Protein AF-A0A6B2G6W5-F1 (afdb_monomer_lite)

Radius of gyration: 38.02 Å; chains: 1; bounding box: 84×86×73 Å

Sequence (196 aa):
KAVSGEEGSFRAKFEDKVLISDIVSLRTWGGVVIPKLYNPVLNLLLPFVDRLGWSGMKTTFELRQQLDIPNQANVDSLYKPVDRVPLKFAPFKIPQKLVKQLPFSARPKNVLKSKLKEKRPKLVEGSDKKAISLINELSVIQNDLFITRITKRKQQAEECKLKAKKIEEEQMKKRKINQKKVFKNHLNHSHSKKIV

InterPro domains:
  IPR039761 Ribosome biogenesis protein Bms1/Tsr1 [PTHR12858] (4-179)

Organism: Myxobolus squamalis (NCBI:txid59785)

Secondary structure (DSSP, 8-state):
-B-SSSTT-B----SS---TT-----------PPP-------GGGS-TTTTT----PPPHHHHHHHTT------TTTS------PPP-PPPP---HHHHHHS-TTTS--------S---------HHHHHHHHHHHHHHHHHHHHHHHHHHHHHHHHHHHHHHHHHHHHHHHHHHHHHHHHHHHHHHHHHHHTT--

pLDDT: mean 89.36, std 10.63, range [42.34, 97.94]

Foldseek 3Di:
DDDPDDPPDDDDDDPDDDDPPDDDDDDDDDDDDDDDDDDDQCLVVDDPVCSVVDDDDDDPVRVCVVVVPDDDDDPVPDDDDDDDDDDDDDDDDDPPVVLVVDDPVPRPDPPPVPVPDPDPDDDADPVRVVVVVVVVVVVVVVVVVVVVVVVVVVVVVVVVVVVVVVVVVVVVVVVVVVVVVVVVVVVVVVVVVVVD

Structure (mmCIF, N/CA/C/O backbone):
data_AF-A0A6B2G6W5-F1
#
_entry.id   AF-A0A6B2G6W5-F1
#
loop_
_atom_site.group_PDB
_atom_site.id
_atom_site.type_symbol
_atom_site.label_atom_id
_atom_site.label_alt_id
_atom_site.label_comp_id
_atom_site.label_asym_id
_atom_site.label_entity_id
_atom_site.label_seq_id
_atom_site.pdbx_PDB_ins_code
_atom_site.Cartn_x
_atom_site.Cartn_y
_atom_site.Cartn_z
_atom_site.occupancy
_atom_site.B_iso_or_equiv
_atom_site.auth_seq_id
_atom_site.auth_comp_id
_atom_site.auth_asym_id
_atom_site.auth_atom_id
_atom_site.pdbx_PDB_model_num
ATOM 1 N N . LYS A 1 1 ? -14.289 -18.018 -16.680 1.00 85.81 1 LYS A N 1
ATOM 2 C CA . LYS A 1 1 ? -15.307 -18.409 -17.696 1.00 85.81 1 LYS A CA 1
ATOM 3 C C . LYS A 1 1 ? -15.627 -17.178 -18.534 1.00 85.81 1 LYS A C 1
ATOM 5 O O . LYS A 1 1 ? -15.845 -16.133 -17.926 1.00 85.81 1 LYS A O 1
ATOM 10 N N . ALA A 1 2 ? -15.622 -17.281 -19.865 1.00 86.62 2 ALA A N 1
ATOM 11 C CA . ALA A 1 2 ? -16.063 -16.188 -20.736 1.00 86.62 2 ALA A CA 1
ATOM 12 C C . ALA A 1 2 ? -17.547 -15.876 -20.482 1.00 86.62 2 ALA A C 1
ATOM 14 O O . ALA A 1 2 ? -18.330 -16.784 -20.177 1.00 86.62 2 ALA A O 1
ATOM 15 N N . VAL A 1 3 ? -17.911 -14.598 -20.519 1.00 89.50 3 VAL A N 1
ATOM 16 C CA . VAL A 1 3 ? -19.286 -14.134 -20.286 1.00 89.50 3 VAL A CA 1
ATOM 17 C C . VAL A 1 3 ? -19.865 -13.687 -21.627 1.00 89.50 3 VAL A C 1
ATOM 19 O O . VAL A 1 3 ? -19.152 -13.089 -22.414 1.00 89.50 3 VAL A O 1
ATOM 22 N N . SER A 1 4 ? -21.151 -13.952 -21.878 1.00 83.56 4 SER A N 1
ATOM 23 C CA . SER A 1 4 ? -21.862 -13.553 -23.112 1.00 83.56 4 SER A CA 1
ATOM 24 C C . SER A 1 4 ? -22.165 -12.042 -23.197 1.00 83.56 4 SER A C 1
ATOM 26 O O . SER A 1 4 ? -23.125 -11.648 -23.849 1.00 83.56 4 SER A O 1
ATOM 28 N N . GLY A 1 5 ? -21.426 -11.220 -22.451 1.00 82.94 5 GLY A N 1
ATOM 29 C CA . GLY A 1 5 ? -21.601 -9.770 -22.406 1.00 82.94 5 GLY A CA 1
ATOM 30 C C . GLY A 1 5 ? -20.710 -9.083 -23.434 1.00 82.94 5 GLY A C 1
ATOM 31 O O . GLY A 1 5 ? -20.565 -9.562 -24.553 1.00 82.94 5 GLY A O 1
ATOM 32 N N . GLU A 1 6 ? -20.092 -7.978 -23.027 1.00 90.44 6 GLU A N 1
ATOM 33 C CA . GLU A 1 6 ? -19.145 -7.234 -23.859 1.00 90.44 6 GLU A CA 1
ATOM 34 C C . GLU A 1 6 ? -17.937 -8.094 -24.266 1.00 90.44 6 GLU A C 1
ATOM 36 O O . GLU A 1 6 ? -17.453 -8.930 -23.491 1.00 90.44 6 GLU A O 1
ATOM 41 N N . GLU A 1 7 ? -17.433 -7.868 -25.481 1.00 90.19 7 GLU A N 1
ATOM 42 C CA . GLU A 1 7 ? -16.258 -8.563 -26.007 1.00 90.19 7 GLU A CA 1
ATOM 43 C C . GLU A 1 7 ? -15.053 -8.382 -25.068 1.00 90.19 7 GLU A C 1
ATOM 45 O O . GLU A 1 7 ? -14.749 -7.285 -24.608 1.00 90.19 7 GLU A O 1
ATOM 50 N N . GLY A 1 8 ? -14.380 -9.484 -24.725 1.00 89.12 8 GLY A N 1
ATOM 51 C CA . GLY A 1 8 ? -13.249 -9.481 -23.786 1.00 89.12 8 GLY A CA 1
ATOM 52 C C . GLY A 1 8 ? -13.627 -9.555 -22.300 1.00 89.12 8 GLY A C 1
ATOM 53 O O . GLY A 1 8 ? -12.747 -9.744 -21.457 1.00 89.12 8 GLY A O 1
ATOM 54 N N . SER A 1 9 ? -14.916 -9.501 -21.951 1.00 92.81 9 SER A N 1
ATOM 55 C CA . SER A 1 9 ? -15.357 -9.674 -20.564 1.00 92.81 9 SER A CA 1
ATOM 56 C C . SER A 1 9 ? -15.241 -11.121 -20.082 1.00 92.81 9 SER A C 1
ATOM 58 O O . SER A 1 9 ? -15.687 -12.081 -20.722 1.00 92.81 9 SER A O 1
ATOM 60 N N . PHE A 1 10 ? -14.707 -11.296 -18.874 1.00 93.81 10 PHE A N 1
ATOM 61 C CA . PHE A 1 10 ? -14.560 -12.610 -18.257 1.00 93.81 10 PHE A CA 1
ATOM 62 C C . PHE A 1 10 ? -14.988 -12.612 -16.793 1.00 93.81 10 PHE A C 1
ATOM 64 O O . PHE A 1 10 ? -14.915 -11.621 -16.073 1.00 93.81 10 PHE A O 1
ATOM 71 N N . ARG A 1 11 ? -15.422 -13.786 -16.330 1.00 93.12 11 ARG A N 1
ATOM 72 C CA . ARG A 1 11 ? -15.705 -14.047 -14.920 1.00 93.12 11 ARG A CA 1
ATOM 73 C C . ARG A 1 11 ? -14.532 -14.775 -14.279 1.00 93.12 11 ARG A C 1
ATOM 75 O O . ARG A 1 11 ? -14.236 -15.915 -14.671 1.00 93.12 11 ARG A O 1
ATOM 82 N N . ALA A 1 12 ? -13.951 -14.145 -13.263 1.00 94.00 12 ALA A N 1
ATOM 83 C CA . ALA A 1 12 ? -12.942 -14.705 -12.369 1.00 94.00 12 ALA A CA 1
ATOM 84 C C . ALA A 1 12 ? -13.464 -14.811 -10.929 1.00 94.00 12 ALA A C 1
ATOM 86 O O . ALA A 1 12 ? -14.444 -14.166 -10.556 1.00 94.00 12 ALA A O 1
ATOM 87 N N . LYS A 1 13 ? -12.818 -15.668 -10.137 1.00 95.62 13 LYS A N 1
ATOM 88 C CA . LYS A 1 13 ? -13.023 -15.786 -8.691 1.00 95.62 13 LYS A CA 1
ATOM 89 C C . LYS A 1 13 ? -11.707 -15.416 -8.013 1.00 95.62 13 LYS A C 1
ATOM 91 O O . LYS A 1 13 ? -10.661 -15.869 -8.469 1.00 95.62 13 LYS A O 1
ATOM 96 N N . PHE A 1 14 ? -11.782 -14.623 -6.955 1.00 96.75 14 PHE A N 1
ATOM 97 C CA . PHE A 1 14 ? -10.638 -14.187 -6.156 1.00 96.75 14 PHE A CA 1
ATOM 98 C C . PHE A 1 14 ? -10.795 -14.688 -4.717 1.00 96.75 14 PHE A C 1
ATOM 100 O O . PHE A 1 14 ? -11.873 -15.151 -4.343 1.00 96.75 14 PHE A O 1
ATOM 107 N N . GLU A 1 15 ? -9.716 -14.621 -3.938 1.00 96.88 15 GLU A N 1
ATOM 108 C CA . GLU A 1 15 ? -9.708 -14.995 -2.518 1.00 96.88 15 GLU A CA 1
ATOM 109 C C . GLU A 1 15 ? -10.614 -14.079 -1.680 1.00 96.88 15 GLU A C 1
ATOM 111 O O . GLU A 1 15 ? -11.395 -14.566 -0.866 1.00 96.88 15 GLU A O 1
ATOM 116 N N . ASP A 1 16 ? -10.565 -12.770 -1.942 1.00 95.94 16 ASP A N 1
ATOM 117 C CA . ASP A 1 16 ? -11.410 -11.753 -1.312 1.00 95.94 16 ASP A CA 1
ATOM 118 C C . ASP A 1 16 ? -12.008 -10.804 -2.369 1.00 95.94 16 ASP A C 1
ATOM 120 O O . ASP A 1 16 ? -11.700 -10.869 -3.567 1.00 95.94 16 ASP A O 1
ATOM 124 N N . LYS A 1 17 ? -12.907 -9.921 -1.936 1.00 95.62 17 LYS A N 1
ATOM 125 C CA . LYS A 1 17 ? -13.548 -8.908 -2.765 1.00 95.62 17 LYS A CA 1
ATOM 126 C C . LYS A 1 17 ? -12.534 -7.854 -3.225 1.00 95.62 17 LYS A C 1
ATOM 128 O O . LYS A 1 17 ? -12.086 -7.023 -2.444 1.00 95.62 17 LYS A O 1
ATOM 133 N N . VAL A 1 18 ? -12.279 -7.841 -4.529 1.00 95.94 18 VAL A N 1
ATOM 134 C CA . VAL A 1 18 ? -11.469 -6.830 -5.223 1.00 95.94 18 VAL A CA 1
ATOM 135 C C . VAL A 1 18 ? -12.187 -5.472 -5.248 1.00 95.94 18 VAL A C 1
ATOM 137 O O . VAL A 1 18 ? -13.424 -5.412 -5.319 1.00 95.94 18 VAL A O 1
ATOM 140 N N . LEU A 1 19 ? -11.425 -4.379 -5.181 1.00 95.06 19 LEU A N 1
ATOM 141 C CA . LEU A 1 19 ? -11.938 -3.013 -5.288 1.00 95.06 19 LEU A CA 1
ATOM 142 C C . LEU A 1 19 ? -11.894 -2.514 -6.737 1.00 95.06 19 LEU A C 1
ATOM 144 O O . LEU A 1 19 ? -11.117 -2.980 -7.558 1.00 95.06 19 LEU A O 1
ATOM 148 N N . ILE A 1 20 ? -12.711 -1.506 -7.047 1.00 95.44 20 ILE A N 1
ATOM 149 C CA . ILE A 1 20 ? -12.760 -0.898 -8.392 1.00 95.44 20 ILE A CA 1
ATOM 150 C C . ILE A 1 20 ? -11.441 -0.179 -8.736 1.00 95.44 20 ILE A C 1
ATOM 152 O O . ILE A 1 20 ? -11.112 -0.018 -9.904 1.00 95.44 20 ILE A O 1
ATOM 156 N N . SER A 1 21 ? -10.676 0.238 -7.724 1.00 95.25 21 SER A N 1
ATOM 157 C CA . SER A 1 21 ? -9.360 0.865 -7.882 1.00 95.25 21 SER A CA 1
ATOM 158 C C . SER A 1 21 ? -8.240 -0.109 -8.250 1.00 95.25 21 SER A C 1
ATOM 160 O O . SER A 1 21 ? -7.151 0.337 -8.604 1.00 95.25 21 SER A O 1
ATOM 162 N N . ASP A 1 22 ? -8.459 -1.414 -8.087 1.00 96.00 22 ASP A N 1
ATOM 163 C CA . ASP A 1 22 ? -7.401 -2.407 -8.234 1.00 96.00 22 ASP A CA 1
ATOM 164 C C . ASP A 1 22 ? -7.167 -2.757 -9.706 1.00 96.00 22 ASP A C 1
ATOM 166 O O . ASP A 1 22 ? -8.073 -2.724 -10.538 1.00 96.00 22 ASP A O 1
ATOM 170 N N . ILE A 1 23 ? -5.934 -3.156 -10.021 1.00 96.25 23 ILE A N 1
ATOM 171 C CA . ILE A 1 23 ? -5.536 -3.585 -11.362 1.00 96.25 23 ILE A CA 1
ATOM 172 C C . ILE A 1 23 ? -5.320 -5.098 -11.346 1.00 96.25 23 ILE A C 1
ATOM 174 O O . ILE A 1 23 ? -4.436 -5.609 -10.655 1.00 96.25 23 ILE A O 1
ATOM 178 N N . VAL A 1 24 ? -6.111 -5.825 -12.136 1.00 95.12 24 VAL A N 1
ATOM 179 C CA . VAL A 1 24 ? -5.962 -7.275 -12.312 1.00 95.12 24 VAL A CA 1
ATOM 180 C C . VAL A 1 24 ? -4.962 -7.533 -13.436 1.00 95.12 24 VAL A C 1
ATOM 182 O O . VAL A 1 24 ? -5.207 -7.169 -14.582 1.00 95.12 24 VAL A O 1
ATOM 185 N N . SER A 1 25 ? -3.840 -8.182 -13.119 1.00 95.56 25 SER A N 1
ATOM 186 C CA . SER A 1 25 ? -2.806 -8.538 -14.097 1.00 95.56 25 SER A CA 1
ATOM 187 C C . SER A 1 25 ? -2.636 -10.051 -14.213 1.00 95.56 25 SER A C 1
ATOM 189 O O . SER A 1 25 ? -2.753 -10.789 -13.233 1.00 95.56 25 SER A O 1
ATOM 191 N N . LEU A 1 26 ? -2.353 -10.516 -15.431 1.00 95.44 26 LEU A N 1
ATOM 192 C CA . LEU A 1 26 ? -2.030 -11.907 -15.725 1.00 95.44 26 LEU A CA 1
ATOM 193 C C . LEU A 1 26 ? -0.589 -11.974 -16.224 1.00 95.44 26 LEU A C 1
ATOM 195 O O . LEU A 1 26 ? -0.239 -11.395 -17.251 1.00 95.44 26 LEU A O 1
ATOM 199 N N . ARG A 1 27 ? 0.259 -12.687 -15.484 1.00 97.50 27 ARG A N 1
ATOM 200 C CA . ARG A 1 27 ? 1.664 -12.865 -15.845 1.00 97.50 27 ARG A CA 1
ATOM 201 C C . ARG A 1 27 ? 1.816 -14.047 -16.801 1.00 97.50 27 ARG A C 1
ATOM 203 O O . ARG A 1 27 ? 1.523 -15.179 -16.430 1.00 97.50 27 ARG A O 1
ATOM 210 N N . THR A 1 28 ? 2.315 -13.779 -18.003 1.00 97.44 28 THR A N 1
ATOM 211 C CA . THR A 1 28 ? 2.628 -14.774 -19.044 1.00 97.44 28 THR A CA 1
ATOM 212 C C . THR A 1 28 ? 4.049 -14.605 -19.563 1.00 97.44 28 THR A C 1
ATOM 214 O O . THR A 1 28 ? 4.730 -13.630 -19.247 1.00 97.44 28 THR A O 1
ATOM 217 N N . TRP A 1 29 ? 4.497 -15.581 -20.350 1.00 96.81 29 TRP A N 1
ATOM 218 C CA . TRP A 1 29 ? 5.786 -15.573 -21.027 1.00 96.81 29 TRP A CA 1
ATOM 219 C C . TRP A 1 29 ? 5.550 -15.566 -22.537 1.00 96.81 29 TRP A C 1
ATOM 221 O O . TRP A 1 29 ? 4.798 -16.396 -23.042 1.00 96.81 29 TRP A O 1
ATOM 231 N N . GLY A 1 30 ? 6.178 -14.626 -23.241 1.00 95.69 30 GLY A N 1
ATOM 232 C CA . GLY A 1 30 ? 6.177 -14.556 -24.701 1.00 95.69 30 GLY A CA 1
ATOM 233 C C . GLY A 1 30 ? 7.534 -14.973 -25.262 1.00 95.69 30 GLY A C 1
ATOM 234 O O . GLY A 1 30 ? 8.569 -14.662 -24.672 1.00 95.69 30 GLY A O 1
ATOM 235 N N . GLY A 1 31 ? 7.536 -15.678 -26.393 1.00 96.31 31 GLY A N 1
ATOM 236 C CA . GLY A 1 31 ? 8.766 -15.994 -27.116 1.00 96.31 31 GLY A CA 1
ATOM 237 C C . GLY A 1 31 ? 9.333 -14.749 -27.797 1.00 96.31 31 GLY A C 1
ATOM 238 O O . GLY A 1 31 ? 8.594 -14.012 -28.446 1.00 96.31 31 GLY A O 1
ATOM 239 N N . VAL A 1 32 ? 10.640 -14.524 -27.667 1.00 96.25 32 VAL A N 1
ATOM 240 C CA . VAL A 1 32 ? 11.347 -13.424 -28.336 1.00 96.25 32 VAL A CA 1
ATOM 241 C C . VAL A 1 32 ? 12.271 -14.011 -29.397 1.00 96.25 32 VAL A C 1
ATOM 243 O O . VAL A 1 32 ? 13.088 -14.882 -29.100 1.00 96.25 32 VAL A O 1
ATOM 246 N N . VAL A 1 33 ? 12.143 -13.536 -30.637 1.00 96.25 33 VAL A N 1
ATOM 247 C CA . VAL A 1 33 ? 13.040 -13.917 -31.734 1.00 96.25 33 VAL A CA 1
ATOM 248 C C . VAL A 1 33 ? 14.311 -13.083 -31.643 1.00 96.25 33 VAL A C 1
ATOM 250 O O . VAL A 1 33 ? 14.254 -11.856 -31.600 1.00 96.25 33 VAL A O 1
ATOM 253 N N . ILE A 1 34 ? 15.465 -13.747 -31.623 1.00 95.75 34 ILE A N 1
ATOM 254 C CA . ILE A 1 34 ? 16.766 -13.078 -31.567 1.00 95.75 34 ILE A CA 1
ATOM 255 C C . ILE A 1 34 ? 17.206 -12.742 -32.999 1.00 95.75 34 ILE A C 1
ATOM 257 O O . ILE A 1 34 ? 17.319 -13.662 -33.819 1.00 95.75 34 ILE A O 1
ATOM 261 N N . PRO A 1 35 ? 17.476 -11.463 -33.324 1.00 95.19 35 PRO A N 1
ATOM 262 C CA . PRO A 1 35 ? 18.024 -11.108 -34.624 1.00 95.19 35 PRO A CA 1
ATOM 263 C C . PRO A 1 35 ? 19.431 -11.697 -34.765 1.00 95.19 35 PRO A C 1
ATOM 265 O O . PRO A 1 35 ? 20.292 -11.512 -33.904 1.00 95.19 35 PRO A O 1
ATOM 268 N N . LYS A 1 36 ? 19.670 -12.427 -35.857 1.00 95.31 36 LYS A N 1
ATOM 269 C CA . LYS A 1 36 ? 20.984 -12.998 -36.165 1.00 95.31 36 LYS A CA 1
ATOM 270 C C . LYS A 1 36 ? 21.841 -11.921 -36.826 1.00 95.31 36 LYS A C 1
ATOM 272 O O . LYS A 1 36 ? 21.646 -11.625 -38.000 1.00 95.31 36 LYS A O 1
ATOM 277 N N . LEU A 1 37 ? 22.773 -11.345 -36.075 1.00 93.62 37 LEU A N 1
ATOM 278 C CA . LEU A 1 37 ? 23.745 -10.374 -36.572 1.00 93.62 37 LEU A CA 1
ATOM 279 C C . LEU A 1 37 ? 25.158 -10.860 -36.236 1.00 93.62 37 LEU A C 1
ATOM 281 O O . LEU A 1 37 ? 25.432 -11.212 -35.090 1.00 93.62 37 LEU A O 1
ATOM 285 N N . TYR A 1 38 ? 26.047 -10.871 -37.227 1.00 93.31 38 TYR A N 1
ATOM 286 C CA . TYR A 1 38 ? 27.454 -11.226 -37.058 1.00 93.31 38 TYR A CA 1
ATOM 287 C C . TYR A 1 38 ? 28.321 -10.287 -37.897 1.00 93.31 38 TYR A C 1
ATOM 289 O O . TYR A 1 38 ? 28.307 -10.367 -39.122 1.00 93.31 38 TYR A O 1
ATOM 297 N N . ASN A 1 39 ? 29.075 -9.413 -37.225 1.00 91.06 39 ASN A N 1
ATOM 298 C CA . ASN A 1 39 ? 29.961 -8.439 -37.859 1.00 91.06 39 ASN A CA 1
ATOM 299 C C . ASN A 1 39 ? 31.392 -8.650 -37.334 1.00 91.06 39 ASN A C 1
ATOM 301 O O . ASN A 1 39 ? 31.701 -8.173 -36.238 1.00 91.06 39 ASN A O 1
ATOM 305 N N . PRO A 1 40 ? 32.265 -9.378 -38.055 1.00 90.12 40 PRO A N 1
ATOM 306 C CA . PRO A 1 40 ? 33.654 -9.535 -37.644 1.00 90.12 40 PRO A CA 1
ATOM 307 C C . PRO A 1 40 ? 34.416 -8.209 -37.780 1.00 90.12 40 PRO A C 1
ATOM 309 O O . PRO A 1 40 ? 34.189 -7.427 -38.704 1.00 90.12 40 PRO A O 1
ATOM 312 N N . VAL A 1 41 ? 35.347 -7.963 -36.860 1.00 88.88 41 VAL A N 1
ATOM 313 C CA . VAL A 1 41 ? 36.219 -6.781 -36.882 1.00 88.88 41 VAL A CA 1
ATOM 314 C C . VAL A 1 41 ? 37.434 -7.099 -37.750 1.00 88.88 41 VAL A C 1
ATOM 316 O O . VAL A 1 41 ? 38.259 -7.931 -37.380 1.00 88.88 41 VAL A O 1
ATOM 319 N N . LEU A 1 42 ? 37.537 -6.464 -38.918 1.00 85.88 42 LEU A N 1
ATOM 320 C CA . LEU A 1 42 ? 38.544 -6.794 -39.937 1.00 85.88 42 LEU A CA 1
ATOM 321 C C . LEU A 1 42 ? 39.676 -5.760 -40.043 1.00 85.88 42 LEU A C 1
ATOM 323 O O . LEU A 1 42 ? 40.384 -5.726 -41.043 1.00 85.88 42 LEU A O 1
ATOM 327 N N . ASN A 1 43 ? 39.888 -4.927 -39.021 1.00 85.50 43 ASN A N 1
ATOM 328 C CA . ASN A 1 43 ? 40.828 -3.796 -39.071 1.00 85.50 43 ASN A CA 1
ATOM 329 C C . ASN A 1 43 ? 42.252 -4.188 -39.478 1.00 85.50 43 ASN A C 1
ATOM 331 O O . ASN A 1 43 ? 42.934 -3.415 -40.137 1.00 85.50 43 ASN A O 1
ATOM 335 N N . LEU A 1 44 ? 42.716 -5.380 -39.094 1.00 85.50 44 LEU A N 1
ATOM 336 C CA . LEU A 1 44 ? 44.064 -5.853 -39.428 1.00 85.50 44 LEU A CA 1
ATOM 337 C C . LEU A 1 44 ? 44.208 -6.307 -40.884 1.00 85.50 44 LEU A C 1
ATOM 339 O O . LEU A 1 44 ? 45.330 -6.358 -41.385 1.00 85.50 44 LEU A O 1
ATOM 343 N N . LEU A 1 45 ? 43.092 -6.611 -41.550 1.00 85.75 45 LEU A N 1
ATOM 344 C CA . LEU A 1 45 ? 43.060 -6.930 -42.976 1.00 85.75 45 LEU A CA 1
ATOM 345 C C . LEU A 1 45 ? 43.081 -5.665 -43.847 1.00 85.75 45 LEU A C 1
ATOM 347 O O . LEU A 1 45 ? 43.273 -5.766 -45.055 1.00 85.75 45 LEU A O 1
ATOM 351 N N . LEU A 1 46 ? 42.896 -4.484 -43.247 1.00 83.50 46 LEU A N 1
ATOM 352 C CA . LEU A 1 46 ? 42.937 -3.204 -43.945 1.00 83.50 46 LEU A CA 1
ATOM 353 C C . LEU A 1 46 ? 44.381 -2.649 -44.024 1.00 83.50 46 LEU A C 1
ATOM 355 O O . LEU A 1 46 ? 45.210 -2.911 -43.133 1.00 83.50 46 LEU A O 1
ATOM 359 N N . PRO A 1 47 ? 44.708 -1.865 -45.073 1.00 86.00 47 PRO A N 1
ATOM 360 C CA . PRO A 1 47 ? 45.971 -1.130 -45.176 1.00 86.00 47 PRO A CA 1
ATOM 361 C C . PRO A 1 47 ? 46.224 -0.261 -43.939 1.00 86.00 47 PRO A C 1
ATOM 363 O O . PRO A 1 47 ? 45.276 0.193 -43.308 1.00 86.00 47 PRO A O 1
ATOM 366 N N . PHE A 1 48 ? 47.494 -0.007 -43.587 1.00 81.25 48 PHE A N 1
ATOM 367 C CA . PHE A 1 48 ? 47.874 0.698 -42.345 1.00 81.25 48 PHE A CA 1
ATOM 368 C C . PHE A 1 48 ? 47.132 2.035 -42.141 1.00 81.25 48 PHE A C 1
ATOM 370 O O . PHE A 1 48 ? 46.755 2.354 -41.017 1.00 81.25 48 PHE A O 1
ATOM 377 N N . VAL A 1 49 ? 46.867 2.758 -43.234 1.00 82.38 49 VAL A N 1
ATOM 378 C CA . VAL A 1 49 ? 46.134 4.036 -43.261 1.00 82.38 49 VAL A CA 1
ATOM 379 C C . VAL A 1 49 ? 44.665 3.877 -42.834 1.00 82.38 49 VAL A C 1
ATOM 381 O O . VAL A 1 49 ? 44.142 4.723 -42.116 1.00 82.38 49 VAL A O 1
ATOM 384 N N . ASP A 1 50 ? 44.030 2.755 -43.184 1.00 80.06 50 ASP A N 1
ATOM 385 C CA . ASP A 1 50 ? 42.587 2.528 -43.017 1.00 80.06 50 ASP A CA 1
ATOM 386 C C . ASP A 1 50 ? 42.240 1.681 -41.780 1.00 80.06 50 ASP A C 1
ATOM 388 O O . ASP A 1 50 ? 41.067 1.506 -41.443 1.00 80.06 50 ASP A O 1
ATOM 392 N N . ARG A 1 51 ? 43.243 1.169 -41.049 1.00 81.56 51 ARG A N 1
ATOM 393 C CA . ARG A 1 51 ? 43.026 0.310 -39.861 1.00 81.56 51 ARG A CA 1
ATOM 394 C C . ARG A 1 51 ? 42.241 0.9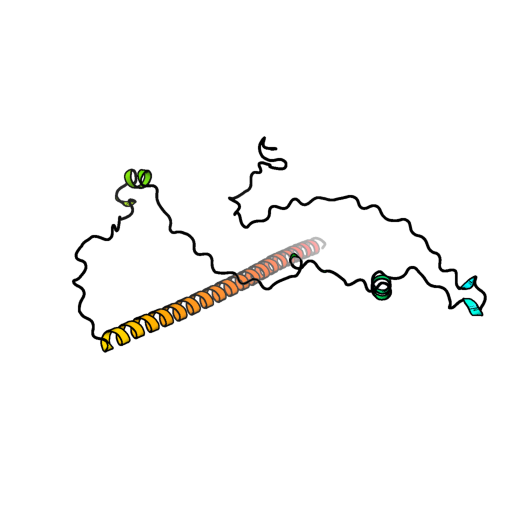93 -38.743 1.00 81.56 51 ARG A C 1
ATOM 396 O O . ARG A 1 51 ? 41.602 0.314 -37.940 1.00 81.56 51 ARG A O 1
ATOM 403 N N . LEU A 1 52 ? 42.309 2.322 -38.678 1.00 83.25 52 LEU A N 1
ATOM 404 C CA . LEU A 1 52 ? 41.602 3.146 -37.696 1.00 83.25 52 LEU A CA 1
ATOM 405 C C . LEU A 1 52 ? 40.182 3.532 -38.147 1.00 83.25 52 LEU A C 1
ATOM 407 O O . LEU A 1 52 ? 39.422 4.059 -37.342 1.00 83.25 52 LEU A O 1
ATOM 411 N N . GLY A 1 53 ? 39.811 3.269 -39.406 1.00 82.94 53 GLY A N 1
ATOM 412 C CA . GLY A 1 53 ? 38.541 3.701 -40.001 1.00 82.94 53 GLY A CA 1
ATOM 413 C C . GLY A 1 53 ? 37.362 2.745 -39.807 1.00 82.94 53 GLY A C 1
ATOM 414 O O . GLY A 1 53 ? 36.257 3.042 -40.258 1.00 82.94 53 GLY A O 1
ATOM 415 N N . TRP A 1 54 ? 37.556 1.589 -39.164 1.00 83.88 54 TRP A N 1
ATOM 416 C CA . TRP A 1 54 ? 36.450 0.660 -38.928 1.00 83.88 54 TRP A CA 1
ATOM 417 C C . TRP A 1 54 ? 35.427 1.259 -37.961 1.00 83.88 54 TRP A C 1
ATOM 419 O O . TRP A 1 54 ? 35.764 1.664 -36.848 1.00 83.88 54 TRP A O 1
ATOM 429 N N . SER A 1 55 ? 34.161 1.260 -38.373 1.00 83.06 55 SER A N 1
ATOM 430 C CA . SER A 1 55 ? 33.032 1.710 -37.566 1.00 83.06 55 SER A CA 1
ATOM 431 C C . SER A 1 55 ? 31.992 0.597 -37.489 1.00 83.06 55 SER A C 1
ATOM 433 O O . SER A 1 55 ? 31.591 0.031 -38.506 1.00 83.06 55 SER A O 1
ATOM 435 N N . GLY A 1 56 ? 31.590 0.252 -36.267 1.00 87.88 56 GLY A N 1
ATOM 436 C CA . GLY A 1 56 ? 30.560 -0.749 -36.015 1.00 87.88 56 GLY A CA 1
ATOM 437 C C . GLY A 1 56 ? 29.138 -0.211 -36.202 1.00 87.88 56 GLY A C 1
ATOM 438 O O . GLY A 1 56 ? 28.908 0.906 -36.662 1.00 87.88 56 GLY A O 1
ATOM 439 N N . MET A 1 57 ? 28.153 -1.016 -35.795 1.00 92.50 57 MET A N 1
ATOM 440 C CA . MET A 1 57 ? 26.768 -0.555 -35.699 1.00 92.50 57 MET A CA 1
ATOM 441 C C . MET A 1 57 ? 26.661 0.534 -34.624 1.00 92.50 57 MET A C 1
ATOM 443 O O . MET A 1 57 ? 27.104 0.332 -33.494 1.00 92.50 57 MET A O 1
ATOM 447 N N . LYS A 1 58 ? 26.051 1.668 -34.977 1.00 94.56 58 LYS A N 1
ATOM 448 C CA . LYS A 1 58 ? 25.820 2.786 -34.054 1.00 94.56 58 LYS A CA 1
ATOM 449 C C . LYS A 1 58 ? 24.905 2.378 -32.904 1.00 94.56 58 LYS A C 1
ATOM 451 O O . LYS A 1 58 ? 23.976 1.584 -33.084 1.00 94.56 58 LYS A O 1
ATOM 456 N N . THR A 1 59 ? 25.136 2.958 -31.730 1.00 95.06 59 THR A N 1
ATOM 457 C CA . THR A 1 59 ? 24.256 2.731 -30.577 1.00 95.06 59 THR A CA 1
ATOM 458 C C . THR A 1 59 ? 22.897 3.403 -30.784 1.00 95.06 59 THR A C 1
ATOM 460 O O . THR A 1 59 ? 22.752 4.360 -31.547 1.00 95.06 59 THR A O 1
ATOM 463 N N . THR A 1 60 ? 21.871 2.946 -30.062 1.00 94.81 60 THR A N 1
ATOM 464 C CA . THR A 1 60 ? 20.548 3.593 -30.098 1.00 94.81 60 THR A CA 1
ATOM 465 C C . THR A 1 60 ? 20.609 5.059 -29.674 1.00 94.81 60 THR A C 1
ATOM 467 O O . THR A 1 60 ? 19.787 5.854 -30.115 1.00 94.81 60 THR A O 1
ATOM 470 N N . PHE A 1 61 ? 21.567 5.416 -28.816 1.00 95.19 61 PHE A N 1
ATOM 471 C CA . PHE A 1 61 ? 21.789 6.790 -28.382 1.00 95.19 61 PHE A CA 1
ATOM 472 C C . PHE A 1 61 ? 22.363 7.653 -29.513 1.00 95.19 61 PHE A C 1
ATOM 474 O O . PHE A 1 61 ? 21.779 8.683 -29.835 1.00 95.19 61 PHE A O 1
ATOM 481 N N . GLU A 1 62 ? 23.436 7.199 -30.167 1.00 95.38 62 GLU A N 1
ATOM 482 C CA . GLU A 1 62 ? 24.061 7.907 -31.296 1.00 95.38 62 GLU A CA 1
ATOM 483 C C . GLU A 1 62 ? 23.086 8.120 -32.457 1.00 95.38 62 GLU A C 1
ATOM 485 O O . GLU A 1 62 ? 23.028 9.208 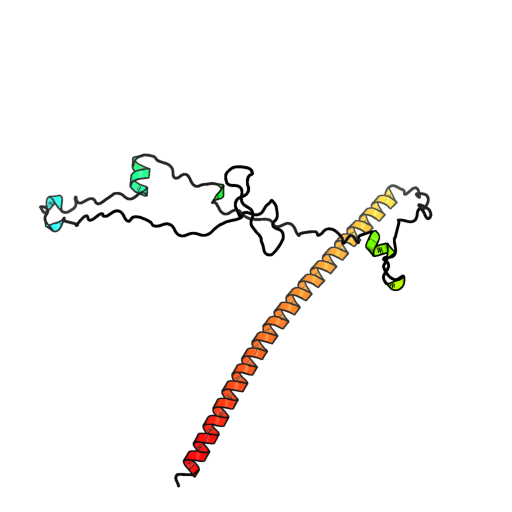-33.029 1.00 95.38 62 GLU A O 1
ATOM 490 N N . LEU A 1 63 ? 22.293 7.094 -32.787 1.00 96.25 63 LEU A N 1
ATOM 491 C CA . LEU A 1 63 ? 21.274 7.189 -33.835 1.00 96.25 63 LEU A CA 1
ATOM 492 C C . LEU A 1 63 ? 20.199 8.217 -33.484 1.00 96.25 63 LEU A C 1
ATOM 494 O O . LEU A 1 63 ? 19.813 9.012 -34.334 1.00 96.25 63 LEU A O 1
ATOM 498 N N . ARG A 1 64 ? 19.729 8.229 -32.232 1.00 95.81 64 ARG A N 1
ATOM 499 C CA . ARG A 1 64 ? 18.743 9.217 -31.775 1.00 95.81 64 ARG A CA 1
ATOM 500 C C . ARG A 1 64 ? 19.298 10.633 -31.803 1.00 95.81 64 ARG A C 1
ATOM 502 O O . ARG A 1 64 ? 18.568 11.534 -32.185 1.00 95.81 64 ARG A O 1
ATOM 509 N N . GLN A 1 65 ? 20.565 10.815 -31.436 1.00 96.00 65 GLN A N 1
ATOM 510 C CA . GLN A 1 65 ? 21.224 12.118 -31.464 1.00 96.00 65 GLN A CA 1
ATOM 511 C C . GLN A 1 65 ? 21.411 12.642 -32.894 1.00 96.00 65 GLN A C 1
ATOM 513 O O . GLN A 1 65 ? 21.185 13.814 -33.138 1.00 96.00 65 GLN A O 1
ATOM 518 N N . GLN A 1 66 ? 21.798 11.790 -33.847 1.00 96.25 66 GLN A N 1
ATOM 519 C CA . GLN A 1 66 ? 21.981 12.192 -35.252 1.00 96.25 66 GLN A CA 1
ATOM 520 C C . GLN A 1 66 ? 20.671 12.506 -35.972 1.00 96.25 66 GLN A C 1
ATOM 522 O O . GLN A 1 66 ? 20.665 13.283 -36.921 1.00 96.25 66 GLN A O 1
ATOM 527 N N . LEU A 1 67 ? 19.588 11.850 -35.559 1.00 96.88 67 LEU A N 1
ATOM 528 C CA . LEU A 1 67 ? 18.256 12.021 -36.131 1.00 96.88 67 LEU A CA 1
ATOM 529 C C . LEU A 1 67 ? 17.387 13.001 -35.323 1.00 96.88 67 LEU A C 1
ATOM 531 O O . LEU A 1 67 ? 16.206 13.132 -35.632 1.00 96.88 67 LEU A O 1
ATOM 535 N N . ASP A 1 68 ? 17.935 13.628 -34.276 1.00 95.00 68 ASP A N 1
ATOM 536 C CA . ASP A 1 68 ? 17.226 14.516 -33.343 1.00 95.00 68 ASP A CA 1
ATOM 537 C C . ASP 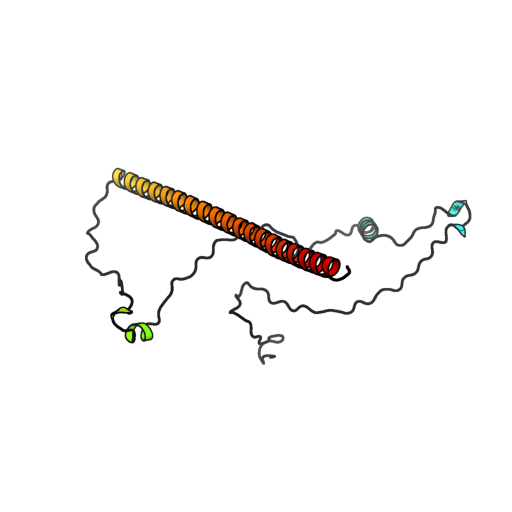A 1 68 ? 15.911 13.924 -32.788 1.00 95.00 68 ASP A C 1
ATOM 539 O O . ASP A 1 68 ? 14.897 14.607 -32.630 1.00 95.00 68 ASP A O 1
ATOM 543 N N . ILE A 1 69 ? 15.914 12.625 -32.462 1.00 96.44 69 ILE A N 1
ATOM 544 C CA . ILE A 1 69 ? 14.742 11.914 -31.927 1.00 96.44 69 ILE A CA 1
ATOM 545 C C . ILE A 1 69 ? 14.769 11.940 -30.389 1.00 96.44 69 ILE A C 1
ATOM 547 O O . ILE A 1 69 ? 15.611 11.267 -29.778 1.00 96.44 69 ILE A O 1
ATOM 551 N N . PRO A 1 70 ? 13.827 12.637 -29.722 1.00 92.88 70 PRO A N 1
ATOM 552 C CA . PRO A 1 70 ? 13.778 12.682 -28.267 1.00 92.88 70 PRO A CA 1
ATOM 553 C C . PRO A 1 70 ? 13.340 11.339 -27.667 1.00 92.88 70 PRO A C 1
ATOM 555 O O . PRO A 1 70 ? 12.510 10.612 -28.214 1.00 92.88 70 PRO A O 1
ATOM 558 N N . ASN A 1 71 ? 13.865 11.016 -26.483 1.00 90.19 71 ASN A N 1
ATOM 559 C CA . ASN A 1 71 ? 13.425 9.847 -25.726 1.00 90.19 71 ASN A CA 1
ATOM 560 C C . ASN A 1 71 ? 12.101 10.142 -25.000 1.00 90.19 71 ASN A C 1
ATOM 562 O O . ASN A 1 71 ? 12.093 10.863 -24.005 1.00 90.19 71 ASN A O 1
ATOM 566 N N . GLN A 1 72 ? 10.992 9.570 -25.468 1.00 90.69 72 GLN A N 1
ATOM 567 C CA . GLN A 1 72 ? 9.678 9.724 -24.838 1.00 90.69 72 GLN A CA 1
ATOM 568 C C . GLN A 1 72 ? 9.453 8.636 -23.776 1.00 90.69 72 GLN A C 1
ATOM 570 O O . GLN A 1 72 ? 9.172 7.483 -24.100 1.00 90.69 72 GLN A O 1
ATOM 575 N N . ALA A 1 73 ? 9.584 8.996 -22.496 1.00 93.06 73 ALA A N 1
ATOM 576 C CA . ALA A 1 73 ? 9.213 8.118 -21.387 1.00 93.06 73 ALA A CA 1
ATOM 577 C C . ALA A 1 73 ? 7.705 8.212 -21.101 1.00 93.06 73 ALA A C 1
ATOM 579 O O . ALA A 1 73 ? 7.136 9.303 -21.096 1.00 93.06 73 ALA A O 1
ATOM 580 N N . ASN A 1 74 ? 7.058 7.078 -20.817 1.00 95.50 74 ASN A N 1
ATOM 581 C CA . ASN A 1 74 ? 5.656 7.072 -20.406 1.00 95.50 74 ASN A CA 1
ATOM 582 C C . ASN A 1 74 ? 5.515 7.652 -18.985 1.00 95.50 74 ASN A C 1
ATOM 584 O O . ASN A 1 74 ? 6.094 7.122 -18.034 1.00 95.50 74 ASN A O 1
ATOM 588 N N . VAL A 1 75 ? 4.714 8.711 -18.841 1.00 95.12 75 VAL A N 1
ATOM 589 C CA . VAL A 1 75 ? 4.482 9.433 -17.578 1.00 95.12 75 VAL A CA 1
ATOM 590 C C . VAL A 1 75 ? 3.893 8.531 -16.486 1.00 95.12 75 VAL A C 1
ATOM 592 O O . VAL A 1 75 ? 4.176 8.734 -15.302 1.00 95.12 75 VAL A O 1
ATOM 595 N N . ASP A 1 76 ? 3.117 7.514 -16.859 1.00 94.06 76 ASP A N 1
ATOM 596 C CA . ASP A 1 76 ? 2.510 6.569 -15.910 1.00 94.06 76 ASP A CA 1
ATOM 597 C C . ASP A 1 76 ? 3.472 5.468 -15.455 1.00 94.06 76 ASP A C 1
ATOM 599 O O . ASP A 1 76 ? 3.239 4.816 -14.441 1.00 94.06 76 ASP A O 1
ATOM 603 N N . SER A 1 77 ? 4.583 5.278 -16.173 1.00 94.81 77 SER A N 1
ATOM 604 C CA . SER A 1 77 ? 5.644 4.340 -15.781 1.00 94.81 77 SER A CA 1
ATOM 605 C C . SER A 1 77 ? 6.668 4.962 -14.828 1.00 94.81 77 SER A C 1
ATOM 607 O O . SER A 1 77 ? 7.485 4.247 -14.250 1.00 94.81 77 SER A O 1
ATOM 609 N N . LEU A 1 78 ? 6.651 6.286 -14.663 1.00 96.38 78 LEU A N 1
ATOM 610 C CA . LEU A 1 78 ? 7.555 6.982 -13.755 1.00 96.38 78 LEU A CA 1
ATOM 611 C C . LEU A 1 78 ? 7.098 6.798 -12.305 1.00 96.38 78 LEU A C 1
ATOM 613 O O . LEU A 1 78 ? 5.936 7.035 -11.971 1.00 96.38 78 LEU A O 1
ATOM 617 N N . TYR A 1 79 ? 8.031 6.417 -11.430 1.00 96.25 79 TYR A N 1
ATOM 618 C CA . TYR A 1 79 ? 7.776 6.340 -9.993 1.00 96.25 79 TYR A CA 1
ATOM 619 C C . TYR A 1 79 ? 7.399 7.714 -9.429 1.00 96.25 79 TYR A C 1
ATOM 621 O O . TYR A 1 79 ? 8.050 8.718 -9.716 1.00 96.25 79 TYR A O 1
ATOM 629 N N . LYS A 1 80 ? 6.361 7.741 -8.589 1.00 95.44 80 LYS A N 1
ATOM 630 C CA . LYS A 1 80 ? 5.842 8.943 -7.922 1.00 95.44 80 LYS A CA 1
ATOM 631 C C . LYS A 1 80 ? 5.768 8.694 -6.409 1.00 95.44 80 LYS A C 1
ATOM 633 O O . LYS A 1 80 ? 5.510 7.554 -6.011 1.00 95.44 80 LYS A O 1
ATOM 638 N N . PRO A 1 81 ? 5.996 9.711 -5.556 1.00 96.12 81 PRO A N 1
ATOM 639 C CA . PRO A 1 81 ? 5.742 9.578 -4.123 1.00 96.12 81 PRO A CA 1
ATOM 640 C C . PRO A 1 81 ? 4.253 9.284 -3.885 1.00 96.12 81 PRO A C 1
ATOM 642 O O . PRO A 1 81 ? 3.391 9.844 -4.561 1.00 96.12 81 PRO A O 1
ATOM 645 N N . VAL A 1 82 ? 3.951 8.376 -2.950 1.00 94.88 82 VAL A N 1
ATOM 646 C CA . VAL A 1 82 ? 2.577 7.935 -2.661 1.00 94.88 82 VAL A CA 1
ATOM 647 C C . VAL A 1 82 ? 2.219 8.254 -1.214 1.00 94.88 82 VAL A C 1
ATOM 649 O O . VAL A 1 82 ? 2.677 7.573 -0.295 1.00 94.88 82 VAL A O 1
ATOM 652 N N . ASP A 1 83 ? 1.329 9.226 -1.029 1.00 94.94 83 ASP A N 1
ATOM 653 C CA . ASP A 1 83 ? 0.790 9.591 0.280 1.00 94.94 83 ASP A CA 1
ATOM 654 C C . ASP A 1 83 ? -0.440 8.739 0.611 1.00 94.94 83 ASP A C 1
ATOM 656 O O . ASP A 1 83 ? -1.512 8.873 0.016 1.00 94.94 83 ASP A O 1
ATOM 660 N N . ARG A 1 84 ? -0.291 7.816 1.569 1.00 94.56 84 ARG A N 1
ATOM 661 C CA . ARG A 1 84 ? -1.369 6.902 1.973 1.00 94.56 84 ARG A CA 1
ATOM 662 C C . ARG A 1 84 ? -2.171 7.480 3.133 1.00 94.56 84 ARG A C 1
ATOM 664 O O . ARG A 1 84 ? -1.681 7.565 4.257 1.00 94.56 84 ARG A O 1
ATOM 671 N N . VAL A 1 85 ? -3.435 7.805 2.878 1.00 94.06 85 VAL A N 1
ATOM 672 C CA . VAL A 1 85 ? -4.383 8.214 3.923 1.00 94.06 85 VAL A CA 1
ATOM 673 C C . VAL A 1 85 ? -4.750 6.998 4.790 1.00 94.06 85 VAL A C 1
ATOM 675 O O . VAL A 1 85 ? -4.991 5.916 4.246 1.00 94.06 85 VAL A O 1
ATOM 678 N N . PRO A 1 86 ? -4.816 7.127 6.131 1.00 92.00 86 PRO A N 1
ATOM 679 C CA . PRO A 1 86 ? -5.240 6.031 6.996 1.00 92.00 86 PRO A CA 1
ATOM 680 C C . PRO A 1 86 ? -6.677 5.602 6.677 1.00 92.00 86 PRO A C 1
ATOM 682 O O . PRO A 1 86 ? -7.604 6.416 6.670 1.00 92.00 86 PRO A O 1
ATOM 685 N N . LEU A 1 87 ? -6.864 4.302 6.449 1.00 93.38 87 LEU A N 1
ATOM 686 C CA . LEU A 1 87 ? -8.163 3.730 6.117 1.00 93.38 87 LEU A CA 1
ATOM 687 C C . LEU A 1 87 ? -9.098 3.767 7.335 1.00 93.38 87 LEU A C 1
ATOM 689 O O . LEU A 1 87 ? -8.798 3.197 8.385 1.00 93.38 87 LEU A O 1
ATOM 693 N N . LYS A 1 88 ? -10.255 4.420 7.189 1.00 93.38 88 LYS A N 1
ATOM 694 C CA . LYS A 1 88 ? -11.330 4.429 8.192 1.00 93.38 88 LYS A CA 1
ATOM 695 C C . LYS A 1 88 ? -12.433 3.471 7.755 1.00 93.38 88 LYS A C 1
ATOM 697 O O . LYS A 1 88 ? -13.148 3.742 6.794 1.00 93.38 88 LYS A O 1
ATOM 702 N N . PHE A 1 89 ? -12.574 2.354 8.462 1.00 94.50 89 PHE A N 1
ATOM 703 C CA . PHE A 1 89 ? -13.619 1.373 8.174 1.00 94.50 89 PHE A CA 1
ATOM 704 C C . PHE A 1 89 ? -14.997 1.867 8.623 1.00 94.50 89 PHE A C 1
ATOM 706 O O . PHE A 1 89 ? -15.134 2.548 9.642 1.00 94.50 89 PHE A O 1
ATOM 713 N N . ALA A 1 90 ? -16.032 1.493 7.870 1.00 93.69 90 ALA A N 1
ATOM 714 C CA . ALA A 1 90 ? -17.408 1.742 8.271 1.00 93.69 90 ALA A CA 1
ATOM 715 C C . ALA A 1 90 ? -17.734 0.992 9.579 1.00 93.69 90 ALA A C 1
ATOM 717 O O . ALA A 1 90 ? -17.273 -0.136 9.773 1.00 93.69 90 ALA A O 1
ATOM 718 N N . PRO A 1 91 ? -18.551 1.578 10.473 1.00 92.94 91 PRO A N 1
ATOM 719 C CA . PRO A 1 91 ? -18.971 0.896 11.687 1.00 92.94 91 PRO A CA 1
ATOM 720 C C . PRO A 1 91 ? -19.801 -0.345 11.348 1.00 92.94 91 PRO A C 1
ATOM 722 O O . PRO A 1 91 ? -20.574 -0.360 10.386 1.00 92.94 91 PRO A O 1
ATOM 725 N N . PHE A 1 92 ? -19.672 -1.378 12.177 1.00 91.75 92 PHE A N 1
ATOM 726 C CA . PHE A 1 92 ? -20.403 -2.628 12.013 1.00 91.75 92 PHE A CA 1
ATOM 727 C C . PHE A 1 92 ? -21.920 -2.409 12.145 1.00 91.75 92 PHE A C 1
ATOM 729 O O . PHE A 1 92 ? -22.401 -1.901 13.159 1.00 91.75 92 PHE A O 1
ATOM 736 N N . LYS A 1 93 ? -22.683 -2.798 11.115 1.00 90.75 93 LYS A N 1
ATOM 737 C CA . LYS A 1 93 ? -24.150 -2.701 11.084 1.00 90.75 93 LYS A CA 1
ATOM 738 C C . LYS A 1 93 ? -24.766 -4.090 11.181 1.00 90.75 93 LYS A C 1
ATOM 740 O O . LYS A 1 93 ? -24.611 -4.905 10.276 1.00 90.75 93 LYS A O 1
ATOM 745 N N . ILE A 1 94 ? -25.508 -4.336 12.255 1.00 90.50 94 ILE A N 1
ATOM 746 C CA . ILE A 1 94 ? -26.184 -5.616 12.472 1.00 90.50 94 ILE A CA 1
ATOM 747 C C . ILE A 1 94 ? -27.534 -5.606 11.738 1.00 90.50 94 ILE A C 1
ATOM 749 O O . ILE A 1 94 ? -28.318 -4.670 11.930 1.00 90.50 94 ILE A O 1
ATOM 753 N N . PRO A 1 95 ? -27.858 -6.634 10.929 1.00 94.44 95 PRO A N 1
ATOM 754 C CA . PRO A 1 95 ? -29.168 -6.748 10.299 1.00 94.44 95 PRO A CA 1
ATOM 755 C C . PRO A 1 95 ? -30.303 -6.742 11.329 1.00 94.44 95 PRO A C 1
ATOM 757 O O . PRO A 1 95 ? -30.273 -7.482 12.313 1.00 94.44 95 PRO A O 1
ATOM 760 N N . GLN A 1 96 ? -31.357 -5.960 11.079 1.00 91.81 96 GLN A N 1
ATOM 761 C CA . GLN A 1 96 ? -32.471 -5.805 12.028 1.00 91.81 96 GLN A CA 1
ATOM 762 C C . GLN A 1 96 ? -33.186 -7.125 12.348 1.00 91.81 96 GLN A C 1
ATOM 764 O O . GLN A 1 96 ? -33.648 -7.314 13.471 1.00 91.81 96 GLN A O 1
ATOM 769 N N . LYS A 1 97 ? -33.264 -8.044 11.375 1.00 94.88 97 LYS A N 1
ATOM 770 C CA . LYS A 1 97 ? -33.842 -9.383 11.571 1.00 94.88 97 LYS A CA 1
ATOM 771 C C . LYS A 1 97 ? -33.080 -10.160 12.651 1.00 94.88 97 LYS A C 1
ATOM 773 O O . LYS A 1 97 ? -33.705 -10.683 13.566 1.00 94.88 97 LYS A O 1
ATOM 778 N N . LEU A 1 98 ? -31.747 -10.126 12.601 1.00 93.56 98 LEU A N 1
ATOM 779 C CA . LEU A 1 98 ? -30.884 -10.775 13.586 1.00 93.56 98 LEU A CA 1
ATOM 780 C C . LEU A 1 98 ? -31.022 -10.112 14.962 1.00 93.56 98 LEU A C 1
ATOM 782 O O . LEU A 1 98 ? -31.227 -10.799 15.954 1.00 93.56 98 LEU A O 1
ATOM 786 N N . VAL A 1 99 ? -31.043 -8.776 15.024 1.00 92.81 99 VAL A N 1
ATOM 787 C CA . VAL A 1 99 ? -31.249 -8.029 16.285 1.00 92.81 99 VAL A CA 1
ATOM 788 C C . VAL A 1 99 ? -32.559 -8.397 16.995 1.00 92.81 99 VAL A C 1
ATOM 790 O O . VAL A 1 99 ? -32.637 -8.302 18.220 1.00 92.81 99 VAL A O 1
ATOM 793 N N . LYS A 1 100 ? -33.607 -8.779 16.255 1.00 91.69 100 LYS A N 1
ATOM 794 C CA . LYS A 1 100 ? -34.883 -9.228 16.837 1.00 91.69 100 LYS A CA 1
ATOM 795 C C . LYS A 1 100 ? -34.814 -10.647 17.410 1.00 91.69 100 LYS A C 1
ATOM 797 O O . LYS A 1 100 ? -35.517 -10.910 18.374 1.00 91.69 100 LYS A O 1
ATOM 802 N N . GLN A 1 101 ? -33.995 -11.519 16.827 1.00 95.25 101 GLN A N 1
ATOM 803 C CA . GLN A 1 101 ? -33.832 -12.918 17.244 1.00 95.25 101 GLN A CA 1
ATOM 804 C C . GLN A 1 101 ? -32.786 -13.103 18.352 1.00 95.25 101 GLN A C 1
ATOM 806 O O . GLN A 1 101 ? -32.761 -14.149 18.994 1.00 95.25 101 GLN A O 1
ATOM 811 N N . LEU A 1 102 ? -31.916 -12.113 18.574 1.00 93.00 102 LEU A N 1
ATOM 812 C CA . LEU A 1 102 ? -30.903 -12.180 19.624 1.00 93.00 102 LEU A CA 1
ATOM 813 C C . LEU A 1 102 ? -31.538 -12.268 21.024 1.00 93.00 102 LEU A C 1
ATOM 815 O O . LEU A 1 102 ? -32.516 -11.561 21.297 1.00 93.00 102 LEU A O 1
ATOM 819 N N . PRO A 1 103 ? -30.945 -13.057 21.941 1.00 96.06 103 PRO A N 1
ATOM 820 C CA . PRO A 1 103 ? -31.361 -13.065 23.336 1.00 96.06 103 PRO A CA 1
ATOM 821 C C . PRO A 1 103 ? -31.160 -11.678 23.954 1.00 96.06 103 PRO A C 1
ATOM 823 O O . PRO A 1 103 ? -30.288 -10.911 23.538 1.00 96.06 103 PRO A O 1
ATOM 826 N N . PHE A 1 104 ? -31.953 -11.360 24.981 1.00 90.81 104 PHE A N 1
ATOM 827 C CA . PHE A 1 104 ? -31.971 -10.032 25.602 1.00 90.81 104 PHE A CA 1
ATOM 828 C C . PHE A 1 104 ? -30.580 -9.544 26.041 1.00 90.81 104 PHE A C 1
ATOM 830 O O . PHE A 1 104 ? -30.254 -8.378 25.837 1.00 90.81 104 PHE A O 1
ATOM 837 N N . SER A 1 105 ? -29.739 -10.440 26.569 1.00 93.69 105 SER A N 1
ATOM 838 C CA . SER A 1 105 ? -28.368 -10.132 27.001 1.00 93.69 105 SER A CA 1
ATOM 839 C C . SER A 1 105 ? -27.449 -9.678 25.861 1.00 93.69 105 SER A C 1
ATOM 841 O O . SER A 1 105 ? -26.619 -8.794 26.062 1.00 93.69 105 SER A O 1
ATOM 843 N N . ALA A 1 106 ? -27.600 -10.260 24.668 1.00 91.31 106 ALA A N 1
ATOM 844 C CA . ALA A 1 106 ? -26.764 -9.983 23.499 1.00 91.31 106 ALA A CA 1
ATOM 845 C C . ALA A 1 106 ? -27.355 -8.907 22.578 1.00 91.31 106 ALA A C 1
ATOM 847 O O . ALA A 1 106 ? -26.707 -8.476 21.621 1.00 91.31 106 ALA A O 1
ATOM 848 N N . ARG A 1 107 ? -28.596 -8.477 22.826 1.00 89.38 107 ARG A N 1
ATOM 849 C CA . ARG A 1 107 ? -29.256 -7.469 22.004 1.00 89.38 107 ARG A CA 1
ATOM 850 C C . ARG A 1 107 ? -28.530 -6.128 22.160 1.00 89.38 107 ARG A C 1
ATOM 852 O O . ARG A 1 107 ? -28.415 -5.631 23.283 1.00 89.38 107 ARG A O 1
ATOM 859 N N . PRO A 1 108 ? -28.063 -5.499 21.064 1.00 88.62 108 PRO A N 1
ATOM 860 C CA . PRO A 1 108 ? -27.425 -4.197 21.160 1.00 88.62 108 PRO A CA 1
ATOM 861 C C . PRO A 1 108 ? -28.413 -3.197 21.759 1.00 88.62 108 PRO A C 1
ATOM 863 O O . PRO A 1 108 ? -29.568 -3.104 21.328 1.00 88.62 108 PRO A O 1
ATOM 866 N N . LYS A 1 109 ? -27.957 -2.434 22.756 1.00 84.88 109 LYS A N 1
ATOM 867 C CA . LYS A 1 109 ? -28.743 -1.339 23.319 1.00 84.88 109 LYS A CA 1
ATOM 868 C C . LYS A 1 109 ? -28.902 -0.291 22.228 1.00 84.88 109 LYS A C 1
ATOM 870 O O . LYS A 1 109 ? -27.951 0.406 21.883 1.00 84.88 109 LYS A O 1
ATOM 875 N N . ASN A 1 110 ? -30.101 -0.217 21.657 1.00 68.88 110 ASN A N 1
ATOM 876 C CA . ASN A 1 110 ? -30.446 0.815 20.696 1.00 68.88 110 ASN A CA 1
ATOM 877 C C . ASN A 1 110 ? -30.441 2.150 21.440 1.00 68.88 110 ASN A C 1
ATOM 879 O O . ASN A 1 110 ? -31.441 2.548 22.036 1.00 68.88 110 ASN A O 1
ATOM 883 N N . VAL A 1 111 ? -29.315 2.857 21.385 1.00 60.97 111 VAL A N 1
ATOM 884 C CA . VAL A 1 111 ? -29.271 4.294 21.646 1.00 60.97 111 VAL A CA 1
ATOM 885 C C . VAL A 1 111 ? -29.873 4.965 20.411 1.00 60.97 111 VAL A C 1
ATOM 887 O O . VAL A 1 111 ? -29.212 5.696 19.677 1.00 60.97 111 VAL A O 1
ATOM 890 N N . LEU A 1 112 ? -3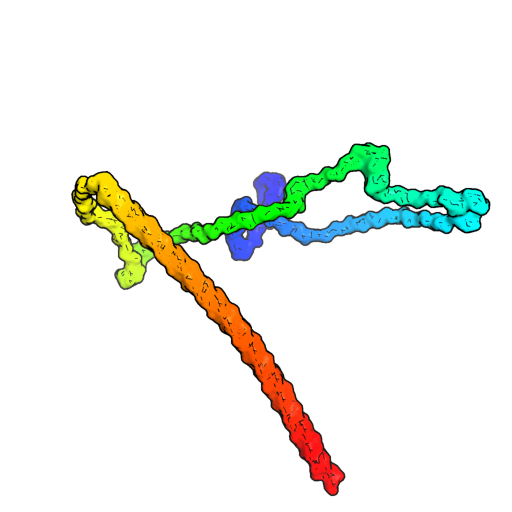1.159 4.699 20.139 1.00 59.97 112 LEU A N 1
ATOM 891 C CA . LEU A 1 112 ? -31.969 5.730 19.505 1.00 59.97 112 LEU A CA 1
ATOM 892 C C . LEU A 1 112 ? -31.700 6.937 20.382 1.00 59.97 112 LEU A C 1
ATOM 894 O O . LEU A 1 112 ? -31.964 6.843 21.581 1.00 59.97 112 LEU A O 1
ATOM 898 N N . LYS A 1 113 ? -31.049 7.974 19.834 1.00 60.97 113 LYS A N 1
ATOM 899 C CA . LYS A 1 113 ? -30.815 9.222 20.557 1.00 60.97 113 LYS A CA 1
ATOM 900 C C . LYS A 1 113 ? -32.165 9.578 21.129 1.00 60.97 113 LYS A C 1
ATOM 902 O O . LYS A 1 113 ? -33.084 9.928 20.388 1.00 60.97 113 LYS A O 1
ATOM 907 N N . SER A 1 114 ? -32.329 9.314 22.414 1.00 56.31 114 SER A N 1
ATOM 908 C CA . SER A 1 114 ? -33.609 9.483 23.042 1.00 56.31 114 SER A CA 1
ATOM 909 C C . SER A 1 114 ? -33.906 10.949 22.835 1.00 56.31 114 SER A C 1
ATOM 911 O O . SER A 1 114 ? -33.069 11.778 23.196 1.00 56.31 114 SER A O 1
ATOM 913 N N . LYS A 1 115 ? -35.088 11.287 22.325 1.00 59.06 115 LYS A N 1
ATOM 914 C CA . LYS A 1 115 ? -35.617 12.656 22.408 1.00 59.06 115 LYS A CA 1
ATOM 915 C C . LYS A 1 115 ? -35.815 13.097 23.876 1.00 59.06 115 LYS A C 1
ATOM 917 O O . LYS A 1 115 ? -36.611 13.984 24.156 1.00 59.06 115 LYS A O 1
ATOM 922 N N . LEU A 1 116 ? -35.147 12.446 24.837 1.00 59.44 116 LEU A N 1
ATOM 923 C CA . LEU A 1 116 ? -35.008 12.869 26.214 1.00 59.44 116 LEU A CA 1
ATOM 924 C C . LEU A 1 116 ? -34.300 14.215 26.189 1.00 59.44 116 LEU A C 1
ATOM 926 O O . LEU A 1 116 ? -33.077 14.291 26.130 1.00 59.44 116 LEU A O 1
ATOM 930 N N . LYS A 1 117 ? -35.152 15.242 26.213 1.00 61.09 117 LYS A N 1
ATOM 931 C CA . LYS A 1 117 ? -34.887 16.629 26.565 1.00 61.09 117 LYS A CA 1
ATOM 932 C C . LYS A 1 117 ? -33.571 17.103 25.965 1.00 61.09 117 LYS A C 1
ATOM 934 O O . LYS A 1 117 ? -32.554 17.134 26.657 1.00 61.09 117 LYS A O 1
ATOM 939 N N . GLU A 1 118 ? -33.611 17.513 24.697 1.00 65.06 118 GLU A N 1
ATOM 940 C CA . GLU A 1 118 ? -32.673 18.527 24.215 1.00 65.06 118 GLU A CA 1
ATOM 941 C C . GLU A 1 118 ? -32.614 19.595 25.308 1.00 65.06 118 GLU A C 1
ATOM 943 O O . GLU A 1 118 ? -33.615 20.252 25.607 1.00 65.06 118 GLU A O 1
ATOM 948 N N . LYS A 1 119 ? -31.499 19.642 26.049 1.00 67.56 119 LYS A N 1
ATOM 949 C CA . LYS A 1 119 ? -31.341 20.624 27.118 1.00 67.56 119 LYS A CA 1
ATOM 950 C C . LYS A 1 119 ? -31.555 21.966 26.434 1.00 67.56 119 LYS A C 1
ATOM 952 O O . LYS A 1 119 ? -30.879 22.222 25.440 1.00 67.56 119 LYS A O 1
ATOM 957 N N . ARG A 1 120 ? -32.513 22.771 26.917 1.00 72.75 120 ARG A N 1
ATOM 958 C CA . ARG A 1 120 ? -32.794 24.093 26.338 1.00 72.75 120 ARG A CA 1
ATOM 959 C C . ARG A 1 120 ? -31.449 24.794 26.114 1.00 72.75 120 ARG A C 1
ATOM 961 O O . ARG A 1 120 ? -30.666 24.840 27.072 1.00 72.75 120 ARG A O 1
ATOM 968 N N . PRO A 1 121 ? -31.141 25.244 24.886 1.00 71.81 121 PRO A N 1
ATOM 969 C CA . PRO A 1 121 ? -29.846 25.836 24.602 1.00 71.81 121 PRO A CA 1
ATOM 970 C C . PRO A 1 121 ? -29.662 27.035 25.530 1.00 71.81 121 PRO A C 1
ATOM 972 O O . PRO A 1 121 ? -30.494 27.939 25.567 1.00 71.81 121 PRO A O 1
ATOM 975 N N . LYS A 1 122 ? -28.601 27.003 26.337 1.00 77.44 122 LYS A N 1
ATOM 976 C CA . LYS A 1 122 ? -28.212 28.156 27.147 1.00 77.44 122 LYS A CA 1
ATOM 977 C C . LYS A 1 122 ? -27.590 29.183 26.208 1.00 77.44 122 LYS A C 1
ATOM 979 O O . LYS A 1 122 ? -26.781 28.812 25.358 1.00 77.44 122 LYS A O 1
ATOM 984 N N . LEU A 1 123 ? -27.968 30.451 26.351 1.00 80.06 123 LEU A N 1
ATOM 985 C CA . LEU A 1 123 ? -27.277 31.537 25.667 1.00 80.06 123 LEU A CA 1
ATOM 986 C C . LEU A 1 123 ? -25.850 31.589 26.224 1.00 80.06 123 LEU A C 1
ATOM 988 O O . LEU A 1 123 ? -25.662 31.829 27.410 1.00 80.06 123 LEU A O 1
ATOM 992 N N . VAL A 1 124 ? -24.866 31.280 25.383 1.00 83.06 124 VAL A N 1
ATOM 993 C CA . VAL A 1 124 ? -23.445 31.359 25.738 1.00 83.06 124 VAL A CA 1
ATOM 994 C C . VAL A 1 124 ? -22.906 32.679 25.204 1.00 83.06 124 VAL A C 1
ATOM 996 O O . VAL A 1 124 ? -23.071 32.974 24.012 1.00 83.06 124 VAL A O 1
ATOM 999 N N . GLU A 1 125 ? -22.270 33.458 26.071 1.00 87.50 125 GLU A N 1
ATOM 1000 C CA . GLU A 1 125 ? -21.632 34.718 25.698 1.00 87.50 125 GLU A CA 1
ATOM 1001 C C . GLU A 1 125 ? -20.435 34.496 24.759 1.00 87.50 125 GLU A C 1
ATOM 1003 O O . GLU A 1 125 ? -19.902 33.391 24.617 1.00 87.50 125 GLU A O 1
ATOM 1008 N N . GLY A 1 126 ? -20.010 35.553 24.061 1.00 88.31 126 GLY A N 1
ATOM 1009 C CA . GLY A 1 126 ? -18.911 35.470 23.094 1.00 88.31 126 GLY A CA 1
ATOM 1010 C C . GLY A 1 126 ? -17.567 35.074 23.721 1.00 88.31 126 GLY A C 1
ATOM 1011 O O . GLY A 1 126 ? -16.800 34.339 23.099 1.00 88.31 126 GLY A O 1
ATOM 1012 N N . SER A 1 127 ? -17.292 35.527 24.946 1.00 88.31 127 SER A N 1
ATOM 1013 C CA . SER A 1 127 ? -16.120 35.161 25.757 1.00 88.31 127 SER A CA 1
ATOM 1014 C C . SER A 1 127 ? -16.127 33.674 26.113 1.00 88.31 127 SER A C 1
ATOM 1016 O O . SER A 1 127 ? -15.165 32.961 25.824 1.00 88.31 127 SER A O 1
ATOM 1018 N N . ASP A 1 128 ? -17.245 33.187 26.644 1.00 89.31 128 ASP A N 1
ATOM 1019 C CA . ASP A 1 128 ? -17.417 31.792 27.050 1.00 89.31 128 ASP A CA 1
ATOM 1020 C C . ASP A 1 128 ? -17.311 30.832 25.863 1.00 89.31 128 ASP A C 1
ATOM 1022 O O . ASP A 1 128 ? -16.697 29.772 25.969 1.00 89.31 128 ASP A O 1
ATOM 1026 N N . LYS A 1 129 ? -17.830 31.214 24.688 1.00 90.62 129 LYS A N 1
ATOM 1027 C CA . LYS A 1 129 ? -17.654 30.430 23.453 1.00 90.62 129 LYS A CA 1
ATOM 1028 C C . LYS A 1 129 ? -16.181 30.255 23.090 1.00 90.62 129 LYS A C 1
ATOM 1030 O O . LYS A 1 129 ? -15.779 29.150 22.726 1.00 90.62 129 LYS A O 1
ATOM 1035 N N . LYS A 1 130 ? -15.377 31.319 23.203 1.00 93.88 130 LYS A N 1
ATOM 1036 C CA . LYS A 1 130 ? -13.929 31.260 22.943 1.00 93.88 130 LYS A CA 1
ATOM 1037 C C . LYS A 1 130 ? -13.225 30.366 23.963 1.00 93.88 130 LYS A C 1
ATOM 1039 O O . LYS A 1 130 ? -12.418 29.531 23.567 1.00 93.88 130 LYS A O 1
ATOM 1044 N N . ALA A 1 131 ? -13.576 30.484 25.244 1.00 95.00 131 ALA A N 1
ATOM 1045 C CA . ALA A 1 131 ? -13.024 29.635 26.299 1.00 95.00 131 ALA A CA 1
ATOM 1046 C C . ALA A 1 131 ? -13.363 28.150 26.077 1.00 95.00 131 ALA A C 1
ATOM 1048 O O . ALA A 1 131 ? -12.486 27.294 26.170 1.00 95.00 131 ALA A O 1
ATOM 1049 N N . ILE A 1 132 ? -14.609 27.838 25.708 1.00 93.94 132 ILE A N 1
ATOM 1050 C CA . ILE A 1 132 ? -15.040 26.469 25.391 1.00 93.94 132 ILE A CA 1
ATOM 1051 C C . ILE A 1 132 ? -14.302 25.927 24.159 1.00 93.94 132 ILE A C 1
ATOM 1053 O O . ILE A 1 132 ? -13.863 24.777 24.183 1.00 93.94 132 ILE A O 1
ATOM 1057 N N . SER A 1 133 ? -14.138 26.732 23.100 1.00 94.81 133 SER A N 1
ATOM 1058 C CA . SER A 1 133 ? -13.355 26.336 21.916 1.00 94.81 133 SER A CA 1
ATOM 1059 C C . SER A 1 133 ? -11.927 25.981 22.303 1.00 94.81 133 SER A C 1
ATOM 1061 O O . SER A 1 133 ? -11.464 24.887 21.993 1.00 94.81 133 SER A O 1
ATOM 1063 N N . LEU A 1 134 ? -11.279 26.854 23.076 1.00 96.81 134 LEU A N 1
ATOM 1064 C CA . LEU A 1 134 ? -9.913 26.647 23.538 1.00 96.81 134 LEU A CA 1
ATOM 1065 C C . LEU A 1 134 ? -9.782 25.369 24.375 1.00 96.81 134 LEU A C 1
ATOM 1067 O O . LEU A 1 134 ? -8.857 24.588 24.171 1.00 96.81 134 LEU A O 1
ATOM 1071 N N . ILE A 1 135 ? -10.720 25.115 25.292 1.00 97.19 135 ILE A N 1
ATOM 1072 C CA . ILE A 1 135 ? -10.725 23.886 26.097 1.00 97.19 135 ILE A CA 1
ATOM 1073 C C . ILE A 1 135 ? -10.875 22.648 25.201 1.00 97.19 135 ILE A C 1
ATOM 1075 O O . ILE A 1 135 ? -10.162 21.661 25.396 1.00 97.19 135 ILE A O 1
ATOM 1079 N N . ASN A 1 136 ? -11.759 22.695 24.201 1.00 96.69 136 ASN A N 1
ATOM 1080 C CA . ASN A 1 136 ? -11.935 21.593 23.257 1.00 96.69 136 ASN A CA 1
ATOM 1081 C C . ASN A 1 136 ? -10.662 21.357 22.433 1.00 96.69 136 ASN A C 1
ATOM 1083 O O . ASN A 1 136 ? -10.213 20.216 22.331 1.00 96.69 136 ASN A O 1
ATOM 1087 N N . GLU A 1 137 ? -10.043 22.411 21.904 1.00 96.88 137 GLU A N 1
ATOM 1088 C CA . GLU A 1 137 ? -8.784 22.335 21.153 1.00 96.88 137 GLU A CA 1
ATOM 1089 C C . GLU A 1 137 ? -7.655 21.741 22.005 1.00 96.88 137 GLU A C 1
ATOM 1091 O O . GLU A 1 137 ? -6.999 20.785 21.586 1.00 96.88 137 GLU A O 1
ATOM 1096 N N . LEU A 1 138 ? -7.484 22.218 23.243 1.00 97.94 138 LEU A N 1
ATOM 1097 C CA . LEU A 1 138 ? -6.505 21.665 24.181 1.00 97.94 138 LEU A CA 1
ATOM 1098 C C . LEU A 1 138 ? -6.778 20.190 24.490 1.00 97.94 138 LEU A C 1
ATOM 1100 O O . LEU A 1 138 ? -5.837 19.400 24.566 1.00 97.94 138 LEU A O 1
ATOM 1104 N N . SER A 1 139 ? -8.047 19.796 24.630 1.00 97.69 139 SER A N 1
ATOM 1105 C CA . SER A 1 139 ? -8.411 18.394 24.866 1.00 97.69 139 SER A CA 1
ATOM 1106 C C . SER A 1 139 ? -8.051 17.493 23.678 1.00 97.69 139 SER A C 1
ATOM 1108 O O . SER A 1 139 ? -7.561 16.380 23.877 1.00 97.69 139 SER A O 1
ATOM 1110 N N . VAL A 1 140 ? -8.225 17.979 22.443 1.00 97.25 140 VAL A N 1
ATOM 1111 C CA . VAL A 1 140 ? -7.838 17.259 21.220 1.00 97.25 140 VAL A CA 1
ATOM 1112 C C . VAL A 1 140 ? -6.323 17.098 21.170 1.00 97.25 140 VAL A C 1
ATOM 1114 O O . VAL A 1 140 ? -5.843 15.976 21.023 1.00 97.25 140 VAL A O 1
ATOM 1117 N N . ILE A 1 141 ? -5.572 18.179 21.405 1.00 97.44 141 ILE A N 1
ATOM 1118 C CA . ILE A 1 141 ? -4.103 18.149 21.427 1.00 97.44 141 ILE A CA 1
ATOM 1119 C C . ILE A 1 141 ? -3.597 17.159 22.483 1.00 97.44 141 ILE A C 1
ATOM 1121 O O . ILE A 1 141 ? -2.730 16.333 22.198 1.00 97.44 141 ILE A O 1
ATOM 1125 N N . GLN A 1 142 ? -4.146 17.200 23.699 1.00 97.62 142 GLN A N 1
ATOM 1126 C CA . GLN A 1 142 ? -3.753 16.271 24.760 1.00 97.62 142 GLN A CA 1
ATOM 1127 C C . GLN A 1 142 ? -4.035 14.812 24.380 1.00 97.62 142 GLN A C 1
ATOM 1129 O O . GLN A 1 142 ? -3.179 13.952 24.598 1.00 97.62 142 GLN A O 1
ATOM 1134 N N . ASN A 1 143 ? -5.194 14.533 23.777 1.00 97.25 143 ASN A N 1
ATOM 1135 C CA . ASN A 1 143 ? -5.548 13.193 23.314 1.00 97.25 143 ASN A CA 1
ATOM 1136 C C . ASN A 1 143 ? -4.616 12.707 22.196 1.00 97.25 143 ASN A C 1
ATOM 1138 O O . ASN A 1 143 ? -4.146 11.570 22.256 1.00 97.25 143 ASN A O 1
ATOM 1142 N N . ASP A 1 144 ? -4.284 13.555 21.226 1.00 96.69 144 ASP A N 1
ATOM 1143 C CA . ASP A 1 144 ? -3.364 13.209 20.139 1.00 96.69 144 ASP A CA 1
ATOM 1144 C C . ASP A 1 144 ? -1.946 12.937 20.664 1.00 96.69 144 ASP A C 1
ATOM 1146 O O . ASP A 1 144 ? -1.322 11.928 20.316 1.00 96.69 144 ASP A O 1
ATOM 1150 N N . LEU A 1 145 ? -1.445 13.770 21.581 1.00 97.19 145 LEU A N 1
ATOM 1151 C CA . LEU A 1 145 ? -0.159 13.545 22.253 1.00 97.19 145 LEU A CA 1
ATOM 1152 C C . LEU A 1 145 ? -0.162 12.249 23.079 1.00 97.19 145 LEU A C 1
ATOM 1154 O O . LEU A 1 145 ? 0.823 11.504 23.104 1.00 97.19 145 LEU A O 1
ATOM 1158 N N . PHE A 1 146 ? -1.274 11.941 23.740 1.00 97.44 146 PHE A N 1
ATOM 1159 C CA . PHE A 1 146 ? -1.427 10.703 24.494 1.00 97.44 146 PHE A CA 1
ATOM 1160 C C . PHE A 1 146 ? -1.438 9.471 23.577 1.00 97.44 146 PHE A C 1
ATOM 1162 O O . PHE A 1 146 ? -0.692 8.515 23.822 1.00 97.44 146 PHE A O 1
ATOM 1169 N N . ILE A 1 147 ? -2.220 9.505 22.493 1.00 96.06 147 ILE A N 1
ATOM 1170 C CA . ILE A 1 147 ? -2.300 8.426 21.500 1.00 96.06 147 ILE A CA 1
ATOM 1171 C C . ILE A 1 147 ? -0.928 8.198 20.865 1.00 96.06 147 ILE A C 1
ATOM 1173 O O . ILE A 1 147 ? -0.456 7.062 20.863 1.00 96.06 147 ILE A O 1
ATOM 1177 N N . THR A 1 148 ? -0.250 9.251 20.403 1.00 95.50 148 THR A N 1
ATOM 1178 C CA . THR A 1 148 ? 1.089 9.147 19.791 1.00 95.50 148 THR A CA 1
ATOM 1179 C C . THR A 1 148 ? 2.132 8.579 20.756 1.00 95.50 148 THR A C 1
ATOM 1181 O O . THR A 1 148 ? 2.963 7.750 20.372 1.00 95.50 148 THR A O 1
ATOM 1184 N N . ARG A 1 149 ? 2.076 8.945 22.042 1.00 96.50 149 ARG A N 1
ATOM 1185 C CA . ARG A 1 149 ? 2.962 8.376 23.068 1.00 96.50 149 ARG A CA 1
ATOM 1186 C C . ARG A 1 149 ? 2.701 6.888 23.289 1.00 96.50 149 ARG A C 1
ATOM 1188 O O . ARG A 1 149 ? 3.653 6.114 23.419 1.00 96.50 149 ARG A O 1
ATOM 1195 N N . ILE A 1 150 ? 1.434 6.479 23.344 1.00 97.19 150 ILE A N 1
ATOM 1196 C CA . ILE A 1 150 ? 1.057 5.071 23.514 1.00 97.19 150 ILE A CA 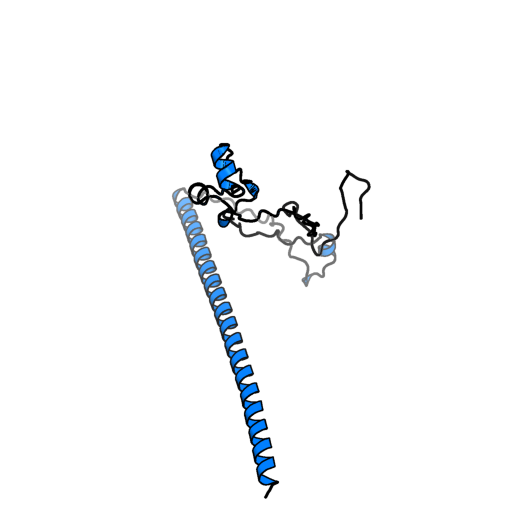1
ATOM 1197 C C . ILE A 1 150 ? 1.440 4.252 22.287 1.00 97.19 150 ILE A C 1
ATOM 1199 O O . ILE A 1 150 ? 2.001 3.167 22.448 1.00 97.19 150 ILE A O 1
ATOM 1203 N N . THR A 1 151 ? 1.166 4.739 21.077 1.00 95.44 151 THR A N 1
ATOM 1204 C CA . THR A 1 151 ? 1.512 4.022 19.843 1.00 95.44 151 THR A CA 1
ATOM 1205 C C . THR A 1 151 ? 3.022 3.840 19.729 1.00 95.44 151 THR A C 1
ATOM 1207 O O . THR A 1 151 ? 3.463 2.715 19.501 1.00 95.44 151 THR A O 1
ATOM 1210 N N . LYS A 1 152 ? 3.820 4.878 20.016 1.00 96.31 152 LYS A N 1
ATOM 1211 C CA . LYS A 1 152 ? 5.289 4.787 20.040 1.00 96.31 152 LYS A CA 1
ATOM 1212 C C . LYS A 1 152 ? 5.796 3.779 21.076 1.00 96.31 152 LYS A C 1
ATOM 1214 O O . LYS A 1 152 ? 6.653 2.957 20.762 1.00 96.31 152 LYS A O 1
ATOM 1219 N N . ARG A 1 153 ? 5.248 3.787 22.299 1.00 96.19 153 ARG A N 1
ATOM 1220 C CA . ARG A 1 153 ? 5.602 2.796 23.336 1.00 96.19 153 ARG A CA 1
ATOM 1221 C C . ARG A 1 153 ? 5.240 1.370 22.918 1.00 96.19 153 ARG A C 1
ATOM 1223 O O . ARG A 1 153 ? 6.031 0.463 23.149 1.00 96.19 153 ARG A O 1
ATOM 1230 N N . LYS A 1 154 ? 4.077 1.167 22.289 1.00 96.81 154 LYS A N 1
ATOM 1231 C CA . LYS A 1 154 ? 3.663 -0.143 21.758 1.00 96.81 154 LYS A CA 1
ATOM 1232 C C . LYS A 1 154 ? 4.603 -0.626 20.653 1.00 96.81 154 LYS A C 1
ATOM 1234 O O . LYS A 1 154 ? 5.023 -1.775 20.701 1.00 96.81 154 LYS A O 1
ATOM 1239 N N . GLN A 1 155 ? 4.975 0.244 19.714 1.00 95.50 155 GLN A N 1
ATOM 1240 C CA . GLN A 1 155 ? 5.942 -0.076 18.656 1.00 95.50 155 GLN A CA 1
ATOM 1241 C C . GLN A 1 155 ? 7.291 -0.505 19.249 1.00 95.50 155 GLN A C 1
ATOM 1243 O O . GLN A 1 155 ? 7.787 -1.580 18.927 1.00 95.50 155 GLN A O 1
ATOM 1248 N N . GLN A 1 156 ? 7.829 0.271 20.196 1.00 95.75 156 GLN A N 1
ATOM 1249 C CA . GLN A 1 156 ? 9.078 -0.068 20.888 1.00 95.75 156 GLN A CA 1
ATOM 1250 C C . GLN A 1 156 ? 8.983 -1.392 21.659 1.00 95.75 156 GLN A C 1
ATOM 1252 O O . GLN A 1 156 ? 9.914 -2.193 21.631 1.00 95.75 156 GLN A O 1
ATOM 1257 N N . ALA A 1 157 ? 7.860 -1.650 22.334 1.00 96.38 157 ALA A N 1
ATOM 1258 C CA . ALA A 1 157 ? 7.644 -2.902 23.052 1.00 96.38 157 ALA A CA 1
ATOM 1259 C C . ALA A 1 157 ? 7.603 -4.113 22.103 1.00 96.38 157 ALA A C 1
ATOM 1261 O O . ALA A 1 157 ? 8.225 -5.133 22.402 1.00 96.38 157 ALA A O 1
ATOM 1262 N N . GLU A 1 158 ? 6.928 -4.000 20.955 1.00 96.06 158 GLU A N 1
ATOM 1263 C CA . GLU A 1 158 ? 6.906 -5.054 19.931 1.00 96.06 158 GLU A CA 1
ATOM 1264 C C . GLU A 1 158 ? 8.299 -5.291 19.335 1.00 96.06 158 GLU A C 1
ATOM 1266 O O . GLU A 1 158 ? 8.731 -6.439 19.227 1.00 96.06 158 GLU A O 1
ATOM 1271 N N . GLU A 1 159 ? 9.060 -4.235 19.040 1.00 95.81 159 GLU A N 1
ATOM 1272 C CA . GLU A 1 159 ? 10.450 -4.363 18.584 1.00 95.81 159 GLU A CA 1
ATOM 1273 C C . GLU A 1 159 ? 11.339 -5.068 19.616 1.00 95.81 159 GLU A C 1
ATOM 1275 O O . GLU A 1 159 ? 12.095 -5.981 19.269 1.00 95.81 159 GLU A O 1
ATOM 1280 N N . CYS A 1 160 ? 11.241 -4.681 20.890 1.00 95.88 160 CYS A N 1
ATOM 1281 C CA . CYS A 1 160 ? 11.972 -5.321 21.982 1.00 95.88 160 CYS A CA 1
ATOM 1282 C C . CYS A 1 160 ? 11.579 -6.794 22.135 1.00 95.88 160 CYS A C 1
ATOM 1284 O O . CYS A 1 160 ? 12.454 -7.648 22.277 1.00 95.88 160 CYS A O 1
ATOM 1286 N N . LYS A 1 161 ? 10.286 -7.115 22.037 1.00 96.56 161 LYS A N 1
ATOM 1287 C CA . LYS A 1 161 ? 9.777 -8.492 22.081 1.00 96.56 161 LYS A CA 1
ATOM 1288 C C . LYS A 1 161 ? 10.315 -9.325 20.918 1.00 96.56 161 LYS A C 1
ATOM 1290 O O . LYS A 1 161 ? 10.696 -10.477 21.111 1.00 96.56 161 LYS A O 1
ATOM 1295 N N . LEU A 1 162 ? 10.384 -8.747 19.722 1.00 95.88 162 LEU A N 1
ATOM 1296 C CA . LEU A 1 162 ? 10.901 -9.415 18.529 1.00 95.88 162 LEU A CA 1
ATOM 1297 C C . LEU A 1 162 ? 12.416 -9.662 18.646 1.00 95.88 162 LEU A C 1
ATOM 1299 O O . LEU A 1 162 ? 12.888 -10.752 18.323 1.00 95.88 162 LEU A O 1
ATOM 1303 N N . LYS A 1 163 ? 13.174 -8.700 19.187 1.00 95.50 163 LYS A N 1
ATOM 1304 C CA . LYS A 1 163 ? 14.604 -8.869 19.508 1.00 95.50 163 LYS A CA 1
ATOM 1305 C C . LYS A 1 163 ? 14.827 -9.935 20.586 1.00 95.50 163 LYS A C 1
ATOM 1307 O O . LYS A 1 163 ? 15.682 -10.797 20.404 1.00 95.50 163 LYS A O 1
ATOM 1312 N N . ALA A 1 164 ? 14.037 -9.923 21.659 1.00 96.19 164 ALA A N 1
ATOM 1313 C CA . ALA A 1 164 ? 14.121 -10.914 22.732 1.00 96.19 164 ALA A CA 1
ATOM 1314 C C . ALA A 1 164 ? 13.864 -12.336 22.212 1.00 96.19 164 ALA A C 1
ATOM 1316 O O . ALA A 1 164 ? 14.657 -13.231 22.492 1.00 96.19 164 ALA A O 1
ATOM 1317 N N . LYS A 1 165 ? 12.839 -12.524 21.368 1.00 96.06 165 LYS A N 1
ATOM 1318 C CA . LYS A 1 165 ? 12.566 -13.810 20.704 1.00 96.06 165 LYS A CA 1
ATOM 1319 C C . LYS A 1 165 ? 13.747 -14.298 19.862 1.00 96.06 165 LYS A C 1
ATOM 1321 O O . LYS A 1 165 ? 14.122 -15.459 19.966 1.00 96.06 165 LYS A O 1
ATOM 1326 N N . LYS A 1 166 ? 14.381 -13.419 19.075 1.00 95.88 166 LYS A N 1
ATOM 1327 C CA . LYS A 1 166 ? 15.577 -13.779 18.287 1.00 95.88 166 LYS A CA 1
ATOM 1328 C C . LYS A 1 166 ? 16.736 -14.231 19.178 1.00 95.88 166 LYS A C 1
ATOM 1330 O O . LYS A 1 166 ? 17.371 -15.243 18.891 1.00 95.88 166 LYS A O 1
ATOM 1335 N N . ILE A 1 167 ? 16.986 -13.510 20.272 1.00 95.56 167 ILE A N 1
ATOM 1336 C CA . ILE A 1 167 ? 18.037 -13.859 21.238 1.00 95.56 167 ILE A CA 1
ATOM 1337 C C . ILE A 1 167 ? 17.732 -15.212 21.890 1.00 95.56 167 ILE A C 1
ATOM 1339 O O . ILE A 1 167 ? 18.621 -16.055 22.000 1.00 95.56 167 ILE A O 1
ATOM 1343 N N . GLU A 1 168 ? 16.484 -15.446 22.291 1.00 95.19 168 GLU A N 1
ATOM 1344 C CA . GLU A 1 168 ? 16.050 -16.713 22.879 1.00 95.19 168 GLU A CA 1
ATOM 1345 C C . GLU A 1 168 ? 16.216 -17.878 21.890 1.00 95.19 168 GLU A C 1
ATOM 1347 O O . GLU A 1 168 ? 16.793 -18.910 22.239 1.00 95.19 168 GLU A O 1
ATOM 1352 N N . GLU A 1 169 ? 15.817 -17.701 20.628 1.00 94.62 169 GLU A N 1
ATOM 1353 C CA . GLU A 1 169 ? 16.022 -18.691 19.566 1.00 94.62 169 GLU A CA 1
ATOM 1354 C C . GLU A 1 169 ? 17.507 -19.008 19.338 1.00 94.62 169 GLU A C 1
ATOM 1356 O O . GLU A 1 169 ? 17.883 -20.177 19.197 1.00 94.62 169 GLU A O 1
ATOM 1361 N N . GLU A 1 170 ? 18.375 -17.995 19.325 1.00 94.75 170 GLU A N 1
ATOM 1362 C CA . GLU A 1 170 ? 19.823 -18.184 19.213 1.00 94.75 170 GLU A CA 1
ATOM 1363 C C . GLU A 1 170 ? 20.410 -18.915 20.421 1.00 94.75 170 GLU A C 1
ATOM 1365 O O . GLU A 1 170 ? 21.215 -19.838 20.254 1.00 94.75 170 GLU A O 1
ATOM 1370 N N . GLN A 1 171 ? 19.998 -18.555 21.639 1.00 94.25 171 GLN A N 1
ATOM 1371 C CA . GLN A 1 171 ? 20.417 -19.251 22.855 1.00 94.25 171 GLN A CA 1
ATOM 1372 C C . GLN A 1 171 ? 19.961 -20.712 22.838 1.00 94.25 171 GLN A C 1
ATOM 1374 O O . GLN A 1 171 ? 20.749 -21.605 23.155 1.00 94.25 171 GLN A O 1
ATOM 1379 N N . MET A 1 172 ? 18.732 -20.985 22.397 1.00 93.06 172 MET A N 1
ATOM 1380 C CA . MET A 1 172 ? 18.211 -22.345 22.255 1.00 93.06 172 MET A CA 1
ATOM 1381 C C . MET A 1 172 ? 18.976 -23.148 21.195 1.00 93.06 172 MET A C 1
ATOM 1383 O O . MET A 1 172 ? 19.305 -24.314 21.433 1.00 93.06 172 MET A O 1
ATOM 1387 N N . LYS A 1 173 ? 19.345 -22.537 20.060 1.00 93.88 173 LYS A N 1
ATOM 1388 C CA . LYS A 1 173 ? 20.227 -23.165 19.058 1.00 93.88 173 LYS A CA 1
ATOM 1389 C C . LYS A 1 173 ? 21.605 -23.483 19.649 1.00 93.88 173 LYS A C 1
ATOM 1391 O O . LYS A 1 173 ? 22.071 -24.616 19.512 1.00 93.88 173 LYS A O 1
ATOM 1396 N N . LYS A 1 174 ? 22.227 -22.537 20.365 1.00 93.62 174 LYS A N 1
ATOM 1397 C CA . LYS A 1 174 ? 23.522 -22.738 21.048 1.00 93.62 174 LYS A CA 1
ATOM 1398 C C . LYS A 1 174 ? 23.449 -23.863 22.085 1.00 93.62 174 LYS A C 1
ATOM 1400 O O . LYS A 1 174 ? 24.318 -24.732 22.090 1.00 93.62 174 LYS A O 1
ATOM 1405 N N . ARG A 1 175 ? 22.388 -23.913 22.901 1.00 92.06 175 ARG A N 1
ATOM 1406 C CA . ARG A 1 175 ? 22.139 -24.994 23.875 1.00 92.06 175 ARG A CA 1
ATOM 1407 C C . ARG A 1 175 ? 22.042 -26.361 23.193 1.00 92.06 175 ARG A C 1
ATOM 1409 O O . ARG A 1 175 ? 22.734 -27.283 23.615 1.00 92.06 175 ARG A O 1
ATOM 1416 N N . LYS A 1 176 ? 21.271 -26.482 22.103 1.00 93.00 176 LYS A N 1
ATOM 1417 C CA . LYS A 1 176 ? 21.165 -27.732 21.321 1.00 93.00 176 LYS A CA 1
ATOM 1418 C C . LYS A 1 176 ? 22.515 -28.171 20.742 1.00 93.00 176 LYS A C 1
ATOM 1420 O O . LYS A 1 176 ? 22.850 -29.352 20.805 1.00 93.00 176 LYS A O 1
ATOM 1425 N N . ILE A 1 177 ? 23.300 -27.242 20.191 1.00 92.94 177 ILE A N 1
ATOM 1426 C CA . ILE A 1 177 ? 24.641 -27.542 19.660 1.00 92.94 177 ILE A CA 1
ATOM 1427 C C . ILE A 1 177 ? 25.571 -28.017 20.780 1.00 92.94 177 ILE A C 1
ATOM 1429 O O . ILE A 1 177 ? 26.252 -29.028 20.617 1.00 92.94 177 ILE A O 1
ATOM 1433 N N . ASN A 1 178 ? 25.582 -27.326 21.921 1.00 92.12 178 ASN A N 1
ATOM 1434 C CA . ASN A 1 178 ? 26.420 -27.701 23.056 1.00 92.12 178 ASN A CA 1
ATOM 1435 C C . ASN A 1 178 ? 26.030 -29.071 23.621 1.00 92.12 178 ASN A C 1
ATOM 1437 O O . ASN A 1 178 ? 26.916 -29.889 23.845 1.00 92.12 178 ASN A O 1
ATOM 1441 N N . GLN A 1 179 ? 24.736 -29.376 23.760 1.00 89.94 179 GLN A N 1
ATOM 1442 C CA . GLN A 1 179 ? 24.276 -30.710 24.172 1.00 89.94 179 GLN A CA 1
ATOM 1443 C C . GLN A 1 179 ? 24.751 -31.804 23.205 1.00 89.94 179 GLN A C 1
ATOM 1445 O O . GLN A 1 179 ? 25.286 -32.819 23.647 1.00 89.94 179 GLN A O 1
ATOM 1450 N N . LYS A 1 180 ? 24.649 -31.578 21.884 1.00 89.81 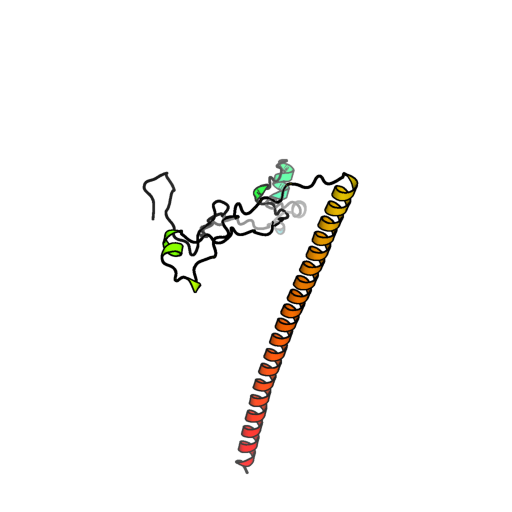180 LYS A N 1
ATOM 1451 C CA . LYS A 1 180 ? 25.181 -32.513 20.875 1.00 89.81 180 LYS A CA 1
ATOM 1452 C C . LYS A 1 180 ? 26.696 -32.708 21.003 1.00 89.81 180 LYS A C 1
ATOM 1454 O O . LYS A 1 180 ? 27.167 -33.836 20.890 1.00 89.81 180 LYS A O 1
ATOM 1459 N N . LYS A 1 181 ? 27.458 -31.634 21.250 1.00 89.31 181 LYS A N 1
ATOM 1460 C CA . LYS A 1 181 ? 28.914 -31.705 21.474 1.00 89.31 181 LYS A CA 1
ATOM 1461 C C . LYS A 1 181 ? 29.257 -32.504 22.732 1.00 89.31 181 LYS A C 1
ATOM 1463 O O . LYS A 1 181 ? 30.099 -33.392 22.661 1.00 89.31 181 LYS A O 1
ATOM 1468 N N . VAL A 1 182 ? 28.586 -32.229 23.853 1.00 90.44 182 VAL A N 1
ATOM 1469 C CA . VAL A 1 182 ? 28.789 -32.951 25.122 1.00 90.44 182 VAL A CA 1
ATOM 1470 C C . VAL A 1 182 ? 28.486 -34.440 24.950 1.00 90.44 182 VAL A C 1
ATOM 1472 O O . VAL A 1 182 ? 29.306 -35.271 25.330 1.00 90.44 182 VAL A O 1
ATOM 1475 N N . PHE A 1 183 ? 27.367 -34.783 24.307 1.00 88.94 183 PHE A N 1
ATOM 1476 C CA . PHE A 1 183 ? 27.006 -36.175 24.036 1.00 88.94 183 PHE A CA 1
ATOM 1477 C C . PHE A 1 183 ? 28.030 -36.884 23.134 1.00 88.94 183 PHE A C 1
ATOM 1479 O O . PHE A 1 183 ? 28.468 -37.988 23.452 1.00 88.94 183 PHE A O 1
ATOM 1486 N N . LYS A 1 184 ? 28.485 -36.233 22.052 1.00 87.50 184 LYS A N 1
ATOM 1487 C CA . LYS A 1 184 ? 29.539 -36.770 21.172 1.00 87.50 184 LYS A CA 1
ATOM 1488 C C . LYS A 1 184 ? 30.850 -37.008 21.929 1.00 87.50 184 LYS A C 1
ATOM 1490 O O . LYS A 1 184 ? 31.465 -38.056 21.766 1.00 87.50 184 LYS A O 1
ATOM 1495 N N . ASN A 1 185 ? 31.261 -36.067 22.779 1.00 83.94 185 ASN A N 1
ATOM 1496 C CA . ASN A 1 185 ? 32.471 -36.212 23.589 1.00 83.94 185 ASN A CA 1
ATOM 1497 C C . ASN A 1 185 ? 32.343 -37.357 24.605 1.00 83.94 185 ASN A C 1
ATOM 1499 O O . ASN A 1 185 ? 33.289 -38.121 24.778 1.00 83.94 185 ASN A O 1
ATOM 1503 N N . HIS A 1 186 ? 31.176 -37.514 25.238 1.00 82.19 186 HIS A N 1
ATOM 1504 C CA . HIS A 1 186 ? 30.917 -38.622 26.158 1.00 82.19 186 HIS A CA 1
ATOM 1505 C C . HIS A 1 186 ? 30.978 -39.986 25.451 1.00 82.19 186 HIS A C 1
ATOM 1507 O O . HIS A 1 186 ? 31.625 -40.907 25.948 1.00 82.19 186 HIS A O 1
ATOM 1513 N N . LEU A 1 187 ? 30.386 -40.100 24.256 1.00 77.69 187 LEU A N 1
ATOM 1514 C CA . LEU A 1 187 ? 30.491 -41.300 23.422 1.00 77.69 187 LEU A CA 1
ATOM 1515 C C . LEU A 1 187 ? 31.946 -41.619 23.060 1.00 77.69 187 LEU A C 1
ATOM 1517 O O . LEU A 1 187 ? 32.375 -42.757 23.247 1.00 77.69 187 LEU A O 1
ATOM 1521 N N . ASN A 1 188 ? 32.723 -40.624 22.628 1.00 74.38 188 ASN A N 1
ATOM 1522 C CA . ASN A 1 188 ? 34.137 -40.810 22.296 1.00 74.38 188 ASN A CA 1
ATOM 1523 C C . ASN A 1 188 ? 34.965 -41.271 23.511 1.00 74.38 188 ASN A C 1
ATOM 1525 O O . ASN A 1 188 ? 35.774 -42.185 23.383 1.00 74.38 188 ASN A O 1
ATOM 1529 N N . HIS A 1 189 ? 34.722 -40.702 24.698 1.00 70.88 189 HIS A N 1
ATOM 1530 C CA . HIS A 1 189 ? 35.393 -41.106 25.946 1.00 70.88 189 HIS A CA 1
ATOM 1531 C C . HIS A 1 189 ? 34.984 -42.508 26.419 1.00 70.88 189 HIS A C 1
ATOM 1533 O O . HIS A 1 189 ? 35.778 -43.239 27.006 1.00 70.88 189 HIS A O 1
ATOM 1539 N N . SER A 1 190 ? 33.738 -42.912 26.159 1.00 67.00 190 SER A N 1
ATOM 1540 C CA . SER A 1 190 ? 33.281 -44.280 26.436 1.00 67.00 190 SER A CA 1
ATOM 1541 C C . SER A 1 190 ? 33.889 -45.311 25.475 1.00 67.00 190 SER A C 1
ATOM 1543 O O . SER A 1 190 ? 34.139 -46.442 25.882 1.00 67.00 190 SER A O 1
ATOM 1545 N N . HIS A 1 191 ? 34.164 -44.923 24.223 1.00 60.12 191 HIS A N 1
ATOM 1546 C CA . HIS A 1 191 ? 34.836 -45.780 23.245 1.00 60.12 191 HIS A CA 1
ATOM 1547 C C . HIS A 1 191 ? 36.332 -45.917 23.549 1.00 60.12 191 HIS A C 1
ATOM 1549 O O . HIS A 1 191 ? 36.847 -47.026 23.486 1.00 60.12 191 HIS A O 1
ATOM 1555 N N . SER A 1 192 ? 37.022 -44.845 23.961 1.00 60.16 192 SER A N 1
ATOM 1556 C CA . SER A 1 192 ? 38.443 -44.934 24.339 1.00 60.16 192 SER A CA 1
ATOM 1557 C C . SER A 1 192 ? 38.679 -45.788 25.591 1.00 60.16 192 SER A C 1
ATOM 1559 O O . SER A 1 192 ? 39.687 -46.478 25.671 1.00 60.16 192 SER A O 1
ATOM 1561 N N . LYS A 1 193 ? 37.732 -45.805 26.540 1.00 59.62 193 LYS A N 1
ATOM 1562 C CA . LYS A 1 193 ? 37.779 -46.677 27.730 1.00 59.62 193 LYS A CA 1
ATOM 1563 C C . LYS A 1 193 ? 37.460 -48.152 27.461 1.00 59.62 193 LYS A C 1
ATOM 1565 O O . LYS A 1 193 ? 37.704 -48.965 28.339 1.00 59.62 193 LYS A O 1
ATOM 1570 N N . LYS A 1 194 ? 36.893 -48.494 26.300 1.00 57.06 194 LYS A N 1
ATOM 1571 C CA . LYS A 1 194 ? 36.621 -49.886 25.892 1.00 57.06 194 LYS A CA 1
ATOM 1572 C C . LYS A 1 194 ? 37.743 -50.507 25.045 1.00 57.06 194 LYS A C 1
ATOM 1574 O O . LYS A 1 194 ? 37.624 -51.669 24.683 1.00 57.06 194 LYS A O 1
ATOM 1579 N N . ILE A 1 195 ? 38.776 -49.736 24.688 1.00 52.50 195 ILE A N 1
ATOM 1580 C CA . ILE A 1 195 ? 39.891 -50.159 23.813 1.00 52.50 195 ILE A CA 1
ATOM 1581 C C . ILE A 1 195 ? 41.182 -50.441 24.626 1.00 52.50 195 ILE A C 1
ATOM 1583 O O . ILE A 1 195 ? 42.235 -50.706 24.056 1.00 52.50 195 ILE A O 1
ATOM 1587 N N . VAL A 1 196 ? 41.101 -50.443 25.959 1.00 42.34 196 VAL A N 1
ATOM 1588 C CA . VAL A 1 196 ? 42.145 -50.946 26.875 1.00 42.34 196 VAL A CA 1
ATOM 1589 C C . VAL A 1 196 ? 41.605 -52.188 27.563 1.00 42.34 196 VAL A C 1
ATOM 1591 O O . VAL A 1 196 ? 42.369 -53.166 27.678 1.00 42.34 196 VAL A O 1
#